Protein AF-A0A1M6D6M1-F1 (afdb_monomer_lite)

Secondary structure (DSSP, 8-state):
---S-SS-TT-B-TT--TTTS---B----EEEEEE-SBSS---HHHHTT--SEEEEEETTTTEEEEEE-S-TTB--SSS---TTS--TTTSSEEEEEESBB--HHHHHHHHHTT----BGGG--HHHHHHHHHHHHHHHHHH---S---S--PPTTTTSSS-TTSPPHHHHHH--EEEEGGGSTT----TT-S--HHHHHHHHTTPPP----S--TTTSPEEEEEEE---EEEPTT-EEEPPSSSSS-SEESSEEEEEEEEEEEE--TT-EEEEEEEEEETT--EEEPPPEEEE-SS-EEEEEEEEE-TTEEEEEEEEEE-TT---EEEEEEEEEEEEEE-

Radius of gyration: 30.0 Å; chains: 1; bounding box: 71×34×79 Å

Structure (mmCIF, N/CA/C/O backbone):
data_AF-A0A1M6D6M1-F1
#
_entry.id   AF-A0A1M6D6M1-F1
#
loop_
_atom_site.group_PDB
_atom_site.id
_atom_site.type_symbol
_atom_site.label_atom_id
_atom_site.label_alt_id
_atom_site.label_comp_id
_atom_site.label_asym_id
_atom_site.label_entity_id
_atom_site.label_seq_id
_atom_site.pdbx_PDB_ins_code
_atom_site.Cartn_x
_atom_site.Cartn_y
_atom_site.Cartn_z
_atom_site.occupancy
_atom_site.B_iso_or_equiv
_atom_site.auth_seq_id
_atom_site.auth_comp_id
_atom_site.auth_asym_id
_atom_site.auth_atom_id
_atom_site.pdbx_PDB_model_num
ATOM 1 N N . MET A 1 1 ? -10.129 -9.274 30.820 1.00 53.69 1 MET A N 1
ATOM 2 C CA . MET A 1 1 ? -8.833 -9.996 30.721 1.00 53.69 1 MET A CA 1
ATOM 3 C C . MET A 1 1 ? -8.687 -10.232 29.240 1.00 53.69 1 MET A C 1
ATOM 5 O O . MET A 1 1 ? -9.644 -10.766 28.708 1.00 53.69 1 MET A O 1
ATOM 9 N N . SER A 1 2 ? -7.588 -9.822 28.598 1.00 63.34 2 SER A N 1
ATOM 10 C CA . SER A 1 2 ? -7.466 -9.910 27.134 1.00 63.34 2 SER A CA 1
ATOM 11 C C . SER A 1 2 ? -7.870 -11.293 26.622 1.00 63.34 2 SER A C 1
ATOM 13 O O . SER A 1 2 ? -7.328 -12.298 27.095 1.00 63.34 2 SER A O 1
ATOM 15 N N . SER A 1 3 ? -8.833 -11.341 25.709 1.00 74.19 3 SER A N 1
ATOM 16 C CA . SER A 1 3 ? -9.460 -12.585 25.261 1.00 74.19 3 SER A CA 1
ATOM 17 C C . SER A 1 3 ? -8.698 -13.261 24.114 1.00 74.19 3 SER A C 1
ATOM 19 O O . SER A 1 3 ? -8.788 -14.482 23.988 1.00 74.19 3 SER A O 1
ATOM 21 N N . GLY A 1 4 ? -7.882 -12.512 23.358 1.00 85.50 4 GLY A N 1
ATOM 22 C CA . GLY A 1 4 ? -7.096 -13.012 22.220 1.00 85.50 4 GLY A CA 1
ATOM 23 C C . GLY A 1 4 ? -5.567 -12.892 22.372 1.00 85.50 4 GLY A C 1
ATOM 24 O O . GLY A 1 4 ? -5.061 -12.332 23.358 1.00 85.50 4 GLY A O 1
ATOM 25 N N . PRO A 1 5 ? -4.782 -13.414 21.407 1.00 93.75 5 PRO A N 1
ATOM 26 C CA . PRO A 1 5 ? -3.331 -13.276 21.383 1.00 93.75 5 PRO A CA 1
ATOM 27 C C . PRO A 1 5 ? -2.910 -11.811 21.229 1.00 93.75 5 PRO A C 1
ATOM 29 O O . PRO A 1 5 ? -3.377 -11.086 20.364 1.00 93.75 5 PRO A O 1
ATOM 32 N N . GLN A 1 6 ? -1.950 -11.369 22.037 1.00 96.38 6 GLN A N 1
ATOM 33 C CA . GLN A 1 6 ? -1.569 -9.952 22.080 1.00 96.38 6 GLN A CA 1
ATOM 34 C C . GLN A 1 6 ? -0.580 -9.519 21.003 1.00 96.38 6 GLN A C 1
ATOM 36 O O . GLN A 1 6 ? -0.225 -8.342 20.941 1.00 96.38 6 GLN A O 1
ATOM 41 N N . THR A 1 7 ? -0.123 -10.445 20.165 1.00 97.25 7 THR A N 1
ATOM 42 C CA . THR A 1 7 ? 0.827 -10.172 19.089 1.00 97.25 7 THR A CA 1
ATOM 43 C C . THR A 1 7 ? 0.371 -10.799 17.788 1.00 97.25 7 THR A C 1
ATOM 45 O O . THR A 1 7 ? 0.076 -11.996 17.762 1.00 97.25 7 THR A O 1
ATOM 48 N N . TYR A 1 8 ? 0.389 -10.019 16.710 1.00 98.00 8 TYR A N 1
ATOM 49 C CA . TYR A 1 8 ? 0.064 -10.517 15.381 1.00 98.00 8 TYR A CA 1
ATOM 50 C C . TYR A 1 8 ? 1.163 -11.478 14.885 1.00 98.00 8 TYR A C 1
ATOM 52 O O . TYR A 1 8 ? 2.350 -11.126 14.938 1.00 98.00 8 TYR A O 1
ATOM 60 N N . PRO A 1 9 ? 0.819 -12.693 14.415 1.00 96.62 9 PRO A N 1
ATOM 61 C CA . PRO A 1 9 ? 1.805 -13.665 13.960 1.00 96.62 9 PRO A CA 1
ATOM 62 C C . PRO A 1 9 ? 2.768 -13.108 12.904 1.00 96.62 9 PRO A C 1
ATOM 64 O O . PRO A 1 9 ? 2.366 -12.545 11.892 1.00 96.62 9 PRO A O 1
ATOM 67 N N . GLY A 1 10 ? 4.070 -13.282 13.143 1.00 94.44 10 GLY A N 1
ATOM 68 C CA . GLY A 1 10 ? 5.122 -12.828 12.229 1.00 94.44 10 GLY A CA 1
ATOM 69 C C . GLY A 1 10 ? 5.414 -11.322 12.261 1.00 94.44 10 GLY A C 1
ATOM 70 O O . GLY A 1 10 ? 6.343 -10.887 11.576 1.00 94.44 10 GLY A O 1
ATOM 71 N N . ALA A 1 11 ? 4.689 -10.527 13.056 1.00 97.38 11 ALA A N 1
ATOM 72 C CA . ALA A 1 11 ? 5.008 -9.117 13.240 1.00 97.38 11 ALA A CA 1
ATOM 73 C C . ALA A 1 11 ? 6.335 -8.937 13.994 1.00 97.38 11 ALA A C 1
ATOM 75 O O . ALA A 1 11 ? 6.617 -9.602 14.993 1.00 97.38 11 ALA A O 1
ATOM 76 N N . SER A 1 12 ? 7.158 -8.001 13.526 1.00 98.06 12 SER A N 1
ATOM 77 C CA . SER A 1 12 ? 8.381 -7.601 14.213 1.00 98.06 12 SER A CA 1
ATOM 78 C C . SER A 1 12 ? 8.063 -6.686 15.392 1.00 98.06 12 SER A C 1
ATOM 80 O O . SER A 1 12 ? 7.338 -5.705 15.246 1.00 98.06 12 SER A O 1
ATOM 82 N N . THR A 1 13 ? 8.687 -6.940 16.540 1.00 96.44 13 THR A N 1
ATOM 83 C CA . THR A 1 13 ? 8.644 -6.065 17.724 1.00 96.44 13 THR A CA 1
ATOM 84 C C . THR A 1 13 ? 9.880 -5.166 17.838 1.00 96.44 13 THR A C 1
ATOM 86 O O . THR A 1 13 ? 10.139 -4.585 18.889 1.00 96.44 13 THR A O 1
ATOM 89 N N . ALA A 1 14 ? 10.655 -5.009 16.755 1.00 94.50 14 ALA A N 1
ATOM 90 C CA . ALA A 1 14 ? 11.858 -4.168 16.747 1.00 94.50 14 ALA A CA 1
ATOM 91 C C . ALA A 1 14 ? 11.576 -2.690 17.092 1.00 94.50 14 ALA A C 1
ATOM 93 O O . ALA A 1 14 ? 12.472 -1.989 17.554 1.00 94.50 14 ALA A O 1
ATOM 94 N N . TYR A 1 15 ? 10.333 -2.238 16.905 1.00 93.94 15 TYR A N 1
ATOM 95 C CA . TYR A 1 15 ? 9.860 -0.890 17.228 1.00 93.94 15 TYR A CA 1
ATOM 96 C C . TYR A 1 15 ? 8.784 -0.930 18.324 1.00 93.94 15 TYR A C 1
ATOM 98 O O . TYR A 1 15 ? 7.719 -0.336 18.189 1.00 93.94 15 TYR A O 1
ATOM 106 N N . TRP A 1 16 ? 9.036 -1.667 19.406 1.00 96.88 16 TRP A N 1
ATOM 107 C CA . TRP A 1 16 ? 8.098 -1.775 20.522 1.00 96.88 16 TRP A CA 1
ATOM 108 C C . TRP A 1 16 ? 8.096 -0.519 21.405 1.00 96.88 16 TRP A C 1
ATOM 110 O O . TRP A 1 16 ? 9.112 -0.168 22.009 1.00 96.88 16 TRP A O 1
ATOM 120 N N . TYR A 1 17 ? 6.937 0.128 21.537 1.00 97.00 17 TYR A N 1
ATOM 121 C CA . TYR A 1 17 ? 6.769 1.360 22.317 1.00 97.00 17 TYR A CA 1
ATOM 122 C C . TYR A 1 17 ? 5.926 1.177 23.581 1.00 97.00 17 TYR A C 1
ATOM 124 O O . TYR A 1 17 ? 6.014 2.017 24.481 1.00 97.00 17 TYR A O 1
ATOM 132 N N . GLY A 1 18 ? 5.194 0.065 23.709 1.00 92.25 18 GLY A N 1
ATOM 133 C CA . GLY A 1 18 ? 4.341 -0.224 24.870 1.00 92.25 18 GLY A CA 1
ATOM 134 C C . GLY A 1 18 ? 5.069 -0.240 26.220 1.00 92.25 18 GLY A C 1
ATOM 135 O O . GLY A 1 18 ? 4.460 0.034 27.248 1.00 92.25 18 GLY A O 1
ATOM 136 N N . SER A 1 19 ? 6.385 -0.485 26.242 1.00 91.69 19 SER A N 1
ATOM 137 C CA . SER A 1 19 ? 7.187 -0.407 27.478 1.00 91.69 19 SER A CA 1
ATOM 138 C C . SER A 1 19 ? 7.464 1.030 27.933 1.00 91.69 19 SER A C 1
ATOM 140 O O . SER A 1 19 ? 7.678 1.273 29.117 1.00 91.69 19 SER A O 1
ATOM 142 N N . LYS A 1 20 ? 7.509 1.981 26.993 1.00 94.69 20 LYS A N 1
ATOM 143 C CA . LYS A 1 20 ? 7.787 3.402 27.256 1.00 94.69 20 LYS A CA 1
ATOM 144 C C . LYS A 1 20 ? 6.500 4.190 27.467 1.00 94.69 20 LYS A C 1
ATOM 146 O O . LYS A 1 20 ? 6.461 5.097 28.294 1.00 94.69 20 LYS A O 1
ATOM 151 N N . TYR A 1 21 ? 5.460 3.847 26.716 1.00 93.31 21 TYR A N 1
ATOM 152 C CA . TYR A 1 21 ? 4.161 4.490 26.779 1.00 93.31 21 TYR A CA 1
ATOM 153 C C . TYR A 1 21 ? 3.118 3.463 27.201 1.00 93.31 21 TYR A C 1
ATOM 155 O O . TYR A 1 21 ? 2.681 2.652 26.394 1.00 93.31 21 TYR A O 1
ATOM 163 N N . ALA A 1 22 ? 2.711 3.513 28.468 1.00 90.81 22 ALA A N 1
ATOM 164 C CA . ALA A 1 22 ? 1.605 2.690 28.936 1.00 90.81 22 ALA A CA 1
ATOM 165 C C . ALA A 1 22 ? 0.308 3.076 28.202 1.00 90.81 22 ALA A C 1
ATOM 167 O O . ALA A 1 22 ? 0.030 4.267 28.013 1.00 90.81 22 ALA A O 1
ATOM 168 N N . GLY A 1 23 ? -0.461 2.064 27.804 1.00 90.94 23 GLY A N 1
ATOM 169 C CA . GLY A 1 23 ? -1.824 2.201 27.298 1.00 90.94 23 GLY A CA 1
ATOM 170 C C . GLY A 1 23 ? -2.839 1.634 28.291 1.00 90.94 23 GLY A C 1
ATOM 171 O O . GLY A 1 23 ? -2.483 0.918 29.231 1.00 90.94 23 GLY A O 1
ATOM 172 N N . SER A 1 24 ? -4.106 1.964 28.085 1.00 93.75 24 SER A N 1
ATOM 173 C CA . SER A 1 24 ? -5.231 1.391 28.820 1.00 93.75 24 SER A CA 1
ATOM 174 C C . SER A 1 24 ? -5.501 -0.019 28.312 1.00 93.75 24 SER A C 1
ATOM 176 O O . SER A 1 24 ? -5.467 -0.246 27.105 1.00 93.75 24 SER A O 1
ATOM 178 N N . ALA A 1 25 ? -5.794 -0.955 29.214 1.00 94.00 25 ALA A N 1
ATOM 179 C CA . ALA A 1 25 ? -6.285 -2.270 28.817 1.00 94.00 25 ALA A CA 1
ATOM 180 C C . ALA A 1 25 ? -7.669 -2.138 28.162 1.00 94.00 25 ALA A C 1
ATOM 182 O O . ALA A 1 25 ? -8.510 -1.383 28.653 1.00 94.00 25 ALA A O 1
ATOM 183 N N . MET A 1 26 ? -7.891 -2.876 27.080 1.00 94.38 26 MET A N 1
ATOM 184 C CA . MET A 1 26 ? -9.121 -2.860 26.283 1.00 94.38 26 MET A CA 1
ATOM 185 C C . MET A 1 26 ? -9.565 -4.292 25.963 1.00 94.38 26 MET A C 1
ATOM 187 O O . MET A 1 26 ? -8.879 -5.243 26.329 1.00 94.38 26 MET A O 1
ATOM 191 N N . GLU A 1 27 ? -10.691 -4.447 25.271 1.00 94.12 27 GLU A N 1
ATOM 192 C CA . GLU A 1 27 ? -10.980 -5.650 24.478 1.00 94.12 27 GLU A CA 1
ATOM 193 C C . GLU A 1 27 ? -11.377 -5.197 23.078 1.00 94.12 27 GLU A C 1
ATOM 195 O O . GLU A 1 27 ? -12.442 -4.609 22.901 1.00 94.12 27 GLU A O 1
ATOM 200 N N . VAL A 1 28 ? -10.481 -5.373 22.106 1.00 96.56 28 VAL A N 1
ATOM 201 C CA . VAL A 1 28 ? -10.638 -4.752 20.788 1.00 96.56 28 VAL A CA 1
ATOM 202 C C . VAL A 1 28 ? -11.845 -5.309 20.039 1.00 96.56 28 VAL A C 1
ATOM 204 O O . VAL A 1 28 ? -11.930 -6.506 19.789 1.00 96.56 28 VAL A O 1
ATOM 207 N N . ASN A 1 29 ? -12.721 -4.413 19.585 1.00 96.56 29 ASN A N 1
ATOM 208 C CA . ASN A 1 29 ? -13.839 -4.707 18.683 1.00 96.56 29 ASN A CA 1
ATOM 209 C C . ASN A 1 29 ? -13.835 -3.818 17.421 1.00 96.56 29 ASN A C 1
ATOM 211 O O . ASN A 1 29 ? -14.665 -4.006 16.526 1.00 96.56 29 ASN A O 1
ATOM 215 N N . VAL A 1 30 ? -12.881 -2.882 17.319 1.00 98.50 30 VAL A N 1
ATOM 216 C CA . VAL A 1 30 ? -12.734 -1.943 16.200 1.00 98.50 30 VAL A CA 1
ATOM 217 C C . VAL A 1 30 ? -11.306 -1.976 15.651 1.00 98.50 30 VAL A C 1
ATOM 219 O O . VAL A 1 30 ? -10.338 -1.910 16.407 1.00 98.50 30 VAL A O 1
ATOM 222 N N . VAL A 1 31 ? -11.154 -2.006 14.327 1.00 98.81 31 VAL A N 1
ATOM 223 C CA . VAL A 1 31 ? -9.887 -1.710 13.639 1.00 98.81 31 VAL A CA 1
ATOM 224 C C . VAL A 1 31 ? -10.021 -0.393 12.884 1.00 98.81 31 VAL A C 1
ATOM 226 O O . VAL A 1 31 ? -10.908 -0.248 12.041 1.00 98.81 31 VAL A O 1
ATOM 229 N N . VAL A 1 32 ? -9.112 0.547 13.147 1.00 98.88 32 VAL A N 1
ATOM 230 C CA . VAL A 1 32 ? -9.003 1.796 12.381 1.00 98.88 32 VAL A CA 1
ATOM 231 C C . VAL A 1 32 ? -7.812 1.715 11.438 1.00 98.88 32 VAL A C 1
ATOM 233 O O . VAL A 1 32 ? -6.681 1.478 11.864 1.00 98.88 32 VAL A O 1
ATOM 236 N N . LEU A 1 33 ? -8.085 1.907 10.151 1.00 98.88 33 LEU A N 1
ATOM 237 C CA . LEU A 1 33 ? -7.092 1.970 9.088 1.00 98.88 33 LEU A CA 1
ATOM 238 C C . LEU A 1 33 ? -6.625 3.411 8.886 1.00 98.88 33 LEU A C 1
ATOM 240 O O . LEU A 1 33 ? -7.446 4.318 8.725 1.00 98.88 33 LEU A O 1
ATOM 244 N N . HIS A 1 34 ? -5.311 3.572 8.826 1.00 98.75 34 HIS A N 1
ATOM 245 C CA . HIS A 1 34 ? -4.619 4.822 8.563 1.00 98.75 34 HIS A CA 1
ATOM 246 C C . HIS A 1 34 ? -3.665 4.680 7.378 1.00 98.75 34 HIS A C 1
ATOM 248 O O . HIS A 1 34 ? -3.274 3.565 7.010 1.00 98.75 34 HIS A O 1
ATOM 254 N N . THR A 1 35 ? -3.249 5.803 6.801 1.00 98.62 35 THR A N 1
ATOM 255 C CA . THR A 1 35 ? -2.098 5.850 5.892 1.00 98.62 35 THR A CA 1
ATOM 256 C C . THR A 1 35 ? -1.033 6.784 6.433 1.00 98.62 35 THR A C 1
ATOM 258 O O . THR A 1 35 ? -1.322 7.899 6.853 1.00 98.62 35 THR A O 1
ATOM 261 N N . THR A 1 36 ? 0.231 6.359 6.354 1.00 98.38 36 THR A N 1
ATOM 262 C CA . THR A 1 36 ? 1.329 7.130 6.962 1.00 98.38 36 THR A CA 1
ATOM 263 C C . THR A 1 36 ? 1.679 8.404 6.194 1.00 98.38 36 THR A C 1
ATOM 265 O O . THR A 1 36 ? 2.510 9.186 6.656 1.00 98.38 36 THR A O 1
ATOM 268 N N . GLU A 1 37 ? 1.137 8.563 4.982 1.00 97.75 37 GLU A N 1
ATOM 269 C CA . GLU A 1 37 ? 1.523 9.582 3.999 1.00 97.75 37 GLU A CA 1
ATOM 270 C C . GLU A 1 37 ? 3.041 9.601 3.731 1.00 97.75 37 GLU A C 1
ATOM 272 O O . GLU A 1 37 ? 3.651 10.609 3.371 1.00 97.75 37 GLU A O 1
ATOM 277 N N . GLY A 1 38 ? 3.673 8.434 3.890 1.00 96.19 38 GLY A N 1
ATOM 278 C CA . GLY A 1 38 ? 5.107 8.221 3.765 1.00 96.19 38 GLY A CA 1
ATOM 279 C C . GLY A 1 38 ? 5.436 6.906 3.063 1.00 96.19 38 GLY A C 1
ATOM 280 O O . GLY A 1 38 ? 4.600 6.026 2.892 1.00 96.19 38 GLY A O 1
ATOM 281 N N . ARG A 1 39 ? 6.699 6.748 2.652 1.00 96.94 39 ARG A N 1
ATOM 282 C CA . ARG A 1 39 ? 7.170 5.557 1.907 1.00 96.94 39 ARG A CA 1
ATOM 283 C C . ARG A 1 39 ? 7.891 4.523 2.769 1.00 96.94 39 ARG A C 1
ATOM 285 O O . ARG A 1 39 ? 8.275 3.466 2.275 1.00 96.94 39 ARG A O 1
ATOM 292 N N . THR A 1 40 ? 8.120 4.829 4.040 1.00 94.62 40 THR A N 1
ATOM 293 C CA . THR A 1 40 ? 8.903 4.004 4.967 1.00 94.62 40 THR A CA 1
ATOM 294 C C . THR A 1 40 ? 8.221 3.937 6.325 1.00 94.62 40 THR A C 1
ATOM 296 O O . THR A 1 40 ? 7.360 4.761 6.617 1.00 94.62 40 THR A O 1
ATOM 299 N N . LEU A 1 41 ? 8.637 2.979 7.159 1.00 95.81 41 LEU A N 1
ATOM 300 C CA . LEU A 1 41 ? 8.223 2.898 8.560 1.00 95.81 41 LEU A CA 1
ATOM 301 C C . LEU A 1 41 ? 8.588 4.206 9.294 1.00 95.81 41 LEU A C 1
ATOM 303 O O . LEU A 1 41 ? 9.780 4.523 9.361 1.00 95.81 41 LEU A O 1
ATOM 307 N N . PRO A 1 42 ? 7.611 4.964 9.820 1.00 95.50 42 PRO A N 1
ATOM 308 C CA . PRO A 1 42 ? 7.884 6.143 10.634 1.00 95.50 42 PRO A CA 1
ATOM 309 C C . PRO A 1 42 ? 8.481 5.766 11.995 1.00 95.50 42 PRO A C 1
ATOM 311 O O . PRO A 1 42 ? 8.259 4.671 12.509 1.00 95.50 42 PRO A O 1
ATOM 314 N N . ASP A 1 43 ? 9.206 6.697 12.618 1.00 92.56 43 ASP A N 1
ATOM 315 C CA . ASP A 1 43 ? 9.667 6.546 14.007 1.00 92.56 43 ASP A CA 1
ATOM 316 C C . ASP A 1 43 ? 8.593 6.929 15.044 1.00 92.56 43 ASP A C 1
ATOM 318 O O . ASP A 1 43 ? 8.779 6.725 16.249 1.00 92.56 43 ASP A O 1
ATOM 322 N N . TYR A 1 44 ? 7.489 7.520 14.573 1.00 96.12 44 TYR A N 1
ATOM 323 C CA . TYR A 1 44 ? 6.366 8.025 15.357 1.00 96.12 44 TYR A CA 1
ATOM 324 C C . TYR A 1 44 ? 6.782 8.939 16.519 1.00 96.12 44 TYR A C 1
ATOM 326 O O . TYR A 1 44 ? 6.237 8.846 17.625 1.00 96.12 44 TYR A O 1
ATOM 334 N N . GLY A 1 45 ? 7.799 9.783 16.311 1.00 94.25 45 GLY A N 1
ATOM 335 C CA . GLY A 1 45 ? 8.345 10.643 17.365 1.00 94.25 45 GLY A CA 1
ATOM 336 C C . GLY A 1 45 ? 8.923 9.829 18.527 1.00 94.25 45 GLY A C 1
ATOM 337 O O . GLY A 1 45 ? 8.751 10.177 19.697 1.00 94.25 45 GLY A O 1
ATOM 338 N N . GLY A 1 46 ? 9.533 8.684 18.217 1.00 93.69 46 GLY A N 1
ATOM 339 C CA . GLY A 1 46 ? 10.011 7.720 19.204 1.00 93.69 46 GLY A CA 1
ATOM 340 C C . GLY A 1 46 ? 8.885 7.044 19.989 1.00 93.69 46 GLY A C 1
ATOM 341 O O . GLY A 1 46 ? 9.082 6.771 21.179 1.00 93.69 46 GLY A O 1
ATOM 342 N N . GLY A 1 47 ? 7.732 6.822 19.344 1.00 94.94 47 GLY A N 1
ATOM 343 C CA . GLY A 1 47 ? 6.548 6.134 19.876 1.00 94.94 47 GLY A CA 1
ATOM 344 C C . GLY A 1 47 ? 5.451 7.026 20.467 1.00 94.94 47 GLY A C 1
ATOM 345 O O . GLY A 1 47 ? 4.435 6.510 20.926 1.00 94.94 47 GLY A O 1
ATOM 346 N N . ALA A 1 48 ? 5.632 8.349 20.478 1.00 94.81 48 ALA A N 1
ATOM 347 C CA . ALA A 1 48 ? 4.699 9.286 21.109 1.00 94.81 48 ALA A CA 1
ATOM 348 C C . ALA A 1 48 ? 3.311 9.320 20.444 1.00 94.81 48 ALA A C 1
ATOM 350 O O . ALA A 1 48 ? 2.329 9.622 21.125 1.00 94.81 48 ALA A O 1
ATOM 351 N N . VAL A 1 49 ? 3.253 8.992 19.151 1.00 96.19 49 VAL A N 1
ATOM 352 C CA . VAL A 1 49 ? 2.039 8.968 18.312 1.00 96.19 49 VAL A CA 1
ATOM 353 C C . VAL A 1 49 ? 1.900 7.648 17.542 1.00 96.19 49 VAL A C 1
ATOM 355 O O . VAL A 1 49 ? 1.298 7.602 16.478 1.00 96.19 49 VAL A O 1
ATOM 358 N N . ALA A 1 50 ? 2.524 6.573 18.032 1.00 97.50 50 ALA A N 1
ATOM 359 C CA . ALA A 1 50 ? 2.536 5.305 17.310 1.00 97.50 50 ALA A CA 1
ATOM 360 C C . ALA A 1 50 ? 1.157 4.606 17.334 1.00 97.50 50 ALA A C 1
ATOM 362 O O . ALA A 1 50 ? 0.484 4.623 18.374 1.00 97.50 50 ALA A O 1
ATOM 363 N N . PRO A 1 51 ? 0.761 3.951 16.227 1.00 98.38 51 PRO A N 1
ATOM 364 C CA . PRO A 1 51 ? -0.422 3.089 16.155 1.00 98.38 51 PRO A CA 1
ATOM 365 C C . PRO A 1 51 ? -0.152 1.755 16.865 1.00 98.38 51 PRO A C 1
ATOM 367 O O . PRO A 1 51 ? 0.962 1.515 17.328 1.00 98.38 51 PRO A O 1
ATOM 370 N N . THR A 1 52 ? -1.125 0.841 16.905 1.00 98.62 52 THR A N 1
ATOM 371 C CA . THR A 1 52 ? -0.911 -0.525 17.413 1.00 98.62 52 THR A CA 1
ATOM 372 C C . THR A 1 52 ? 0.063 -1.290 16.508 1.00 98.62 52 THR A C 1
ATOM 374 O O . THR A 1 52 ? 1.028 -1.883 17.003 1.00 98.62 52 THR A O 1
ATOM 377 N N . LEU A 1 53 ? -0.140 -1.230 15.184 1.00 98.62 53 LEU A N 1
ATOM 378 C CA . LEU A 1 53 ? 0.729 -1.849 14.177 1.00 98.62 53 LEU A CA 1
ATOM 379 C C . LEU A 1 53 ? 0.961 -0.938 12.970 1.00 98.62 53 LEU A C 1
ATOM 381 O O . LEU A 1 53 ? 0.128 -0.100 12.639 1.00 98.62 53 LEU A O 1
ATOM 385 N N . THR A 1 54 ? 2.067 -1.185 12.270 1.00 98.88 54 THR A N 1
ATOM 386 C CA . THR A 1 54 ? 2.358 -0.619 10.952 1.00 98.88 54 THR A CA 1
ATOM 387 C C . THR A 1 54 ? 2.602 -1.725 9.928 1.00 98.88 54 THR A C 1
ATOM 389 O O . THR A 1 54 ? 3.461 -2.590 10.129 1.00 98.88 54 THR A O 1
ATOM 392 N N . ALA A 1 55 ? 1.905 -1.666 8.796 1.00 98.81 55 ALA A N 1
ATOM 393 C CA . ALA A 1 55 ? 2.143 -2.505 7.631 1.00 98.81 55 ALA A CA 1
ATOM 394 C C . ALA A 1 55 ? 3.056 -1.790 6.624 1.00 98.81 55 ALA A C 1
ATOM 396 O O . ALA A 1 55 ? 2.729 -0.723 6.107 1.00 98.81 55 ALA A O 1
ATOM 397 N N . VAL A 1 56 ? 4.209 -2.387 6.324 1.00 98.50 56 VAL A N 1
ATOM 398 C CA . VAL A 1 56 ? 5.245 -1.811 5.455 1.00 98.50 56 VAL A CA 1
ATOM 399 C C . VAL A 1 56 ? 5.375 -2.640 4.175 1.00 98.50 56 VAL A C 1
ATOM 401 O O . VAL A 1 56 ? 5.606 -3.848 4.272 1.00 98.50 56 VAL A O 1
ATOM 404 N N . PRO A 1 57 ? 5.289 -2.045 2.972 1.00 97.50 57 PRO A N 1
ATOM 405 C CA . PRO A 1 57 ? 5.415 -2.794 1.733 1.00 97.50 57 PRO A CA 1
ATOM 406 C C . PRO A 1 57 ? 6.820 -3.365 1.530 1.00 97.50 57 PRO A C 1
ATOM 408 O O . PRO A 1 57 ? 7.841 -2.685 1.655 1.00 97.50 57 PRO A O 1
ATOM 411 N N . ASP A 1 58 ? 6.854 -4.638 1.158 1.00 94.12 58 ASP A N 1
ATOM 412 C CA . ASP A 1 58 ? 8.000 -5.330 0.588 1.00 94.12 58 ASP A CA 1
ATOM 413 C C . ASP A 1 58 ? 7.726 -5.535 -0.904 1.00 94.12 58 ASP A C 1
ATOM 415 O O . ASP A 1 58 ? 7.162 -6.552 -1.305 1.00 94.12 58 ASP A O 1
ATOM 419 N N . PHE A 1 59 ? 8.060 -4.535 -1.727 1.00 86.69 59 PHE A N 1
ATOM 420 C CA . PHE A 1 59 ? 7.724 -4.539 -3.157 1.00 86.69 59 PHE A CA 1
ATOM 421 C C . PHE A 1 59 ? 8.334 -5.724 -3.911 1.00 86.69 59 PHE A C 1
ATOM 423 O O . PHE A 1 59 ? 7.669 -6.308 -4.762 1.00 86.69 59 PHE A O 1
ATOM 430 N N . ALA A 1 60 ? 9.566 -6.114 -3.567 1.00 87.12 60 ALA A N 1
ATOM 431 C CA . ALA A 1 60 ? 10.242 -7.243 -4.200 1.00 87.12 60 ALA A CA 1
ATOM 432 C C . ALA A 1 60 ? 9.523 -8.568 -3.906 1.00 87.12 60 ALA A C 1
ATOM 434 O O . ALA A 1 60 ? 9.338 -9.387 -4.802 1.00 87.12 60 ALA A O 1
ATOM 435 N N . ALA A 1 61 ? 9.077 -8.762 -2.662 1.00 86.56 61 ALA A N 1
ATOM 436 C CA . ALA A 1 61 ? 8.349 -9.962 -2.258 1.00 86.56 61 ALA A CA 1
ATOM 437 C C . ALA A 1 61 ? 6.823 -9.860 -2.444 1.00 86.56 61 ALA A C 1
ATOM 439 O O . ALA A 1 61 ? 6.124 -10.825 -2.145 1.00 86.56 61 ALA A O 1
ATOM 440 N N . ARG A 1 62 ? 6.307 -8.708 -2.900 1.00 91.69 62 ARG A N 1
ATOM 441 C CA . ARG A 1 62 ? 4.873 -8.407 -3.069 1.00 91.69 62 ARG A CA 1
ATOM 442 C C . ARG A 1 62 ? 4.039 -8.805 -1.847 1.00 91.69 62 ARG A C 1
ATOM 444 O O . ARG A 1 62 ? 3.026 -9.488 -1.966 1.00 91.69 62 ARG A O 1
ATOM 451 N N . ARG A 1 63 ? 4.484 -8.390 -0.660 1.00 93.50 63 ARG A N 1
ATOM 452 C CA . ARG A 1 63 ? 3.807 -8.656 0.621 1.00 93.50 63 ARG A CA 1
ATOM 453 C C . ARG A 1 63 ? 3.980 -7.496 1.594 1.00 93.50 63 ARG A C 1
ATOM 455 O O . ARG A 1 63 ? 4.839 -6.638 1.399 1.00 93.50 63 ARG A O 1
ATOM 462 N N . LEU A 1 64 ? 3.203 -7.498 2.671 1.00 98.25 64 LEU A N 1
ATOM 463 C CA . LEU A 1 64 ? 3.372 -6.555 3.775 1.00 98.25 64 LEU A CA 1
ATOM 464 C C . LEU A 1 64 ? 4.254 -7.167 4.871 1.00 98.25 64 LEU A C 1
ATOM 466 O O . LEU A 1 64 ? 4.116 -8.337 5.230 1.00 98.25 64 LEU A O 1
ATOM 470 N N . ARG A 1 65 ? 5.189 -6.373 5.393 1.00 98.06 65 ARG A N 1
ATOM 471 C CA . ARG A 1 65 ? 5.926 -6.649 6.631 1.00 98.06 65 ARG A CA 1
ATOM 472 C C . ARG A 1 65 ? 5.255 -5.893 7.763 1.00 98.06 65 ARG A C 1
ATOM 474 O O . ARG A 1 65 ? 5.110 -4.677 7.683 1.00 98.06 65 ARG A O 1
ATOM 481 N N . TRP A 1 66 ? 4.892 -6.607 8.815 1.00 98.62 66 TRP A N 1
ATOM 482 C CA . TRP A 1 66 ? 4.202 -6.031 9.959 1.00 98.62 66 TRP A CA 1
ATOM 483 C C . TRP A 1 66 ? 5.184 -5.679 11.070 1.00 98.62 66 TRP A C 1
ATOM 485 O O . TRP A 1 66 ? 6.059 -6.475 11.413 1.00 98.62 66 TRP A O 1
ATOM 495 N N . TYR A 1 67 ? 5.024 -4.488 11.632 1.00 98.62 67 TYR A N 1
ATOM 496 C CA . TYR A 1 67 ? 5.734 -4.017 12.815 1.00 98.62 67 TYR A CA 1
ATOM 497 C C . TYR A 1 67 ? 4.702 -3.700 13.882 1.00 98.62 67 TYR A C 1
ATOM 499 O O . TYR A 1 67 ? 3.775 -2.937 13.633 1.00 98.62 67 TYR A O 1
ATOM 507 N N . GLN A 1 68 ? 4.845 -4.298 15.056 1.00 98.62 68 GLN A N 1
ATOM 508 C CA . GLN A 1 68 ? 3.919 -4.106 16.159 1.00 98.62 68 GLN A CA 1
ATOM 509 C C . GLN A 1 68 ? 4.563 -3.252 17.249 1.00 98.62 68 GLN A C 1
ATOM 511 O O . GLN A 1 68 ? 5.705 -3.483 17.656 1.00 98.62 68 GLN A O 1
ATOM 516 N N . HIS A 1 69 ? 3.802 -2.273 17.724 1.00 98.38 69 HIS A N 1
ATOM 517 C CA . HIS A 1 69 ? 4.268 -1.229 18.630 1.00 98.38 69 HIS A CA 1
ATOM 518 C C . HIS A 1 69 ? 3.665 -1.353 20.034 1.00 98.38 69 HIS A C 1
ATOM 520 O O . HIS A 1 69 ? 4.341 -1.044 21.020 1.00 98.38 69 HIS A O 1
ATOM 526 N N . PHE A 1 70 ? 2.420 -1.830 20.115 1.00 97.94 70 PHE A N 1
ATOM 527 C CA . PHE A 1 70 ? 1.662 -2.059 21.347 1.00 97.94 70 PHE A CA 1
ATOM 528 C C . PHE A 1 70 ? 0.965 -3.427 21.300 1.00 97.94 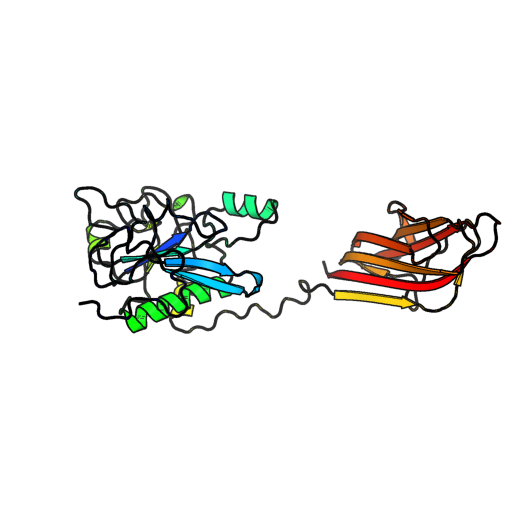70 PHE A C 1
ATOM 530 O O . PHE A 1 70 ? 0.772 -3.967 20.208 1.00 97.94 70 PHE A O 1
ATOM 537 N N . PRO A 1 71 ? 0.589 -4.015 22.452 1.00 97.19 71 PRO A N 1
ATOM 538 C CA . PRO A 1 71 ? -0.321 -5.163 22.489 1.00 97.19 71 PRO A CA 1
ATOM 539 C C . PRO A 1 71 ? -1.649 -4.847 21.784 1.00 97.19 71 PRO A C 1
ATOM 541 O O . PRO A 1 71 ? -2.064 -3.691 21.785 1.00 97.19 71 PRO A O 1
ATOM 544 N N . ILE A 1 72 ? -2.318 -5.859 21.220 1.00 97.62 72 ILE A N 1
ATOM 545 C CA . ILE A 1 72 ? -3.610 -5.670 20.533 1.00 97.62 72 ILE A CA 1
ATOM 546 C C . ILE A 1 72 ? -4.658 -5.063 21.471 1.00 97.62 72 ILE A C 1
ATOM 548 O O . ILE A 1 72 ? -5.228 -4.024 21.159 1.00 97.62 72 ILE A O 1
ATOM 552 N N . ASP A 1 73 ? -4.847 -5.643 22.656 1.00 96.50 73 ASP A N 1
ATOM 553 C CA . ASP A 1 73 ? -5.856 -5.219 23.634 1.00 96.50 73 ASP A CA 1
ATOM 554 C C . ASP A 1 73 ? -5.330 -4.112 24.565 1.00 96.50 73 ASP A C 1
ATOM 556 O O . ASP A 1 73 ? -5.548 -4.103 25.781 1.00 96.50 73 ASP A O 1
ATOM 560 N N . THR A 1 74 ? -4.562 -3.175 24.011 1.00 95.75 74 THR A N 1
ATOM 561 C CA . THR A 1 74 ? -4.013 -2.022 24.731 1.00 95.75 74 THR A CA 1
ATOM 562 C C . THR A 1 74 ? -4.061 -0.778 23.857 1.00 95.75 74 THR A C 1
ATOM 564 O O . THR A 1 74 ? -3.693 -0.824 22.685 1.00 95.75 74 THR A O 1
ATOM 567 N N . SER A 1 75 ? -4.512 0.344 24.424 1.00 96.06 75 SER A N 1
ATOM 568 C CA . SER A 1 75 ? -4.661 1.579 23.657 1.00 96.06 75 SER A CA 1
ATOM 569 C C . SER A 1 75 ? -3.336 2.055 23.060 1.00 96.06 75 SER A C 1
ATOM 571 O O . SER A 1 75 ? -2.304 2.106 23.737 1.00 96.06 75 SER A O 1
ATOM 573 N N . ALA A 1 76 ? -3.394 2.435 21.783 1.00 96.81 76 ALA A N 1
ATOM 574 C CA . ALA A 1 76 ? -2.313 3.094 21.061 1.00 96.81 76 ALA A CA 1
ATOM 575 C C . ALA A 1 76 ? -2.553 4.616 21.003 1.00 96.81 76 ALA A C 1
ATOM 577 O O . ALA A 1 76 ? -3.311 5.163 21.811 1.00 96.81 76 ALA A O 1
ATOM 578 N N . ARG A 1 77 ? -1.825 5.332 20.138 1.00 96.31 77 ARG A N 1
ATOM 579 C CA . ARG A 1 77 ? -1.660 6.795 20.239 1.00 96.31 77 ARG A CA 1
ATOM 580 C C . ARG A 1 77 ? -1.822 7.566 18.926 1.00 96.31 77 ARG A C 1
ATOM 582 O O . ARG A 1 77 ? -1.502 8.751 18.909 1.00 96.31 77 ARG A O 1
ATOM 589 N N . ALA A 1 78 ? -2.273 6.928 17.851 1.00 95.69 78 ALA A N 1
ATOM 590 C CA . ALA A 1 78 ? -2.427 7.562 16.541 1.00 95.69 78 ALA A CA 1
ATOM 591 C C . ALA A 1 78 ? -3.739 8.359 16.392 1.00 95.69 78 ALA A C 1
ATOM 593 O O . ALA A 1 78 ? -3.808 9.248 15.545 1.00 95.69 78 ALA A O 1
ATOM 594 N N . LEU A 1 79 ? -4.764 8.120 17.221 1.00 96.06 79 LEU A N 1
ATOM 595 C CA . LEU A 1 79 ? -5.972 8.957 17.229 1.00 96.06 79 LEU A CA 1
ATOM 596 C C . LEU A 1 79 ? -5.816 10.157 18.169 1.00 96.06 79 LEU A C 1
ATOM 598 O O . LEU A 1 79 ? -5.081 10.130 19.156 1.00 96.06 79 LEU A O 1
ATOM 602 N N . VAL A 1 80 ? -6.531 11.239 17.885 1.00 90.50 80 VAL A N 1
ATOM 603 C CA . VAL A 1 80 ? -6.700 12.354 18.821 1.00 90.50 80 VAL A CA 1
ATOM 604 C C . VAL A 1 80 ? -7.830 12.020 19.776 1.00 90.50 80 VAL A C 1
ATOM 606 O O . VAL A 1 80 ? -8.937 11.743 19.321 1.00 90.50 80 VAL A O 1
ATOM 609 N N . ASN A 1 81 ? -7.553 12.111 21.076 1.00 89.19 81 ASN A N 1
ATOM 610 C CA . ASN A 1 81 ? -8.539 11.967 22.140 1.00 89.19 81 ASN A CA 1
ATOM 611 C C . ASN A 1 81 ? -8.734 13.320 22.844 1.00 89.19 81 ASN A C 1
ATOM 613 O O . ASN A 1 81 ? -7.874 13.742 23.627 1.00 89.19 81 ASN A O 1
ATOM 617 N N . LEU A 1 82 ? -9.797 14.049 22.497 1.00 88.88 82 LEU A N 1
ATOM 618 C CA . LEU A 1 82 ? -10.042 15.391 23.020 1.00 88.88 82 LEU A CA 1
ATOM 619 C C . LEU A 1 82 ? -10.603 15.337 24.452 1.00 88.88 82 LEU A C 1
ATOM 621 O O . LEU A 1 82 ? -11.431 14.484 24.767 1.00 88.88 82 LEU A O 1
ATOM 625 N N . PRO A 1 83 ? -10.230 16.285 25.332 1.00 86.88 83 PRO A N 1
ATOM 626 C CA . PRO A 1 83 ? -10.836 16.388 26.656 1.00 86.88 83 PRO A CA 1
ATOM 627 C C . PRO A 1 83 ? -12.366 16.531 26.585 1.00 86.88 83 PRO A C 1
ATOM 629 O O . PRO A 1 83 ? -12.875 17.447 25.940 1.00 86.88 83 PRO A O 1
ATOM 632 N N . GLY A 1 84 ? -13.092 15.650 27.283 1.00 87.25 84 GLY A N 1
ATOM 633 C CA . GLY A 1 84 ? -14.563 15.611 27.262 1.00 87.25 84 GLY A CA 1
ATOM 634 C C . GLY A 1 84 ? -15.163 14.938 26.021 1.00 87.25 84 GLY A C 1
ATOM 635 O O . GLY A 1 84 ? -16.366 15.062 25.789 1.00 87.25 84 GLY A O 1
ATOM 636 N N . GLY A 1 85 ? -14.322 14.275 25.227 1.00 90.19 85 GLY A N 1
ATOM 637 C CA . GLY A 1 85 ? -14.684 13.492 24.057 1.00 90.19 85 GLY A CA 1
ATOM 638 C C . GLY A 1 85 ? -15.185 12.077 24.364 1.00 90.19 85 GLY A C 1
ATOM 639 O O . GLY A 1 85 ? -15.624 11.773 25.474 1.00 90.19 85 GLY A O 1
ATOM 640 N N . VAL A 1 86 ? -15.114 11.210 23.356 1.00 91.31 86 VAL A N 1
ATOM 641 C CA . VAL A 1 86 ? -15.519 9.794 23.372 1.00 91.31 86 VAL A CA 1
ATOM 642 C C . VAL A 1 86 ? -14.342 8.830 23.423 1.00 91.31 86 VAL A C 1
ATOM 644 O O . VAL A 1 86 ? -14.483 7.670 23.040 1.00 91.31 86 VAL A O 1
ATOM 647 N N . GLU A 1 87 ? -13.188 9.281 23.921 1.00 91.88 87 GLU A N 1
ATOM 648 C CA . GLU A 1 87 ? -12.097 8.368 24.266 1.00 91.88 87 GLU A CA 1
ATOM 649 C C . GLU A 1 87 ? -11.603 7.572 23.040 1.00 91.88 87 GLU A C 1
ATOM 651 O O . GLU A 1 87 ? -11.392 6.364 23.094 1.00 91.88 87 GLU A O 1
ATOM 656 N N . THR A 1 88 ? -11.431 8.246 21.895 1.00 92.12 88 THR A N 1
ATOM 657 C CA . THR A 1 88 ? -11.201 7.611 20.576 1.00 92.12 88 THR A CA 1
ATOM 658 C C . THR A 1 88 ? -10.026 6.628 20.546 1.00 92.12 88 THR A C 1
ATOM 660 O O . THR A 1 88 ? -10.096 5.630 19.842 1.00 92.12 88 THR A O 1
ATOM 663 N N . ASN A 1 89 ? -8.963 6.869 21.322 1.00 90.81 89 ASN A N 1
ATOM 664 C CA . ASN A 1 89 ? -7.803 5.973 21.440 1.00 90.81 89 ASN A CA 1
ATOM 665 C C . ASN A 1 89 ? -8.036 4.764 22.353 1.00 90.81 89 ASN A C 1
ATOM 667 O O . ASN A 1 89 ? -7.293 3.788 22.273 1.00 90.81 89 ASN A O 1
ATOM 671 N N . THR A 1 90 ? -8.975 4.870 23.285 1.00 90.81 90 THR A N 1
ATOM 672 C CA . THR A 1 90 ? -9.134 3.996 24.458 1.00 90.81 90 THR A CA 1
ATOM 673 C C . THR A 1 90 ? -10.453 3.227 24.440 1.00 90.81 90 THR A C 1
ATOM 675 O O . THR A 1 90 ? -10.685 2.396 25.316 1.00 90.81 90 THR A O 1
ATOM 678 N N . LEU A 1 91 ? -11.291 3.453 23.428 1.00 93.69 91 LEU A N 1
ATOM 679 C CA . LEU A 1 91 ? -12.559 2.765 23.225 1.00 93.69 91 LEU A CA 1
ATOM 680 C C . LEU A 1 91 ? -12.392 1.544 22.308 1.00 93.69 91 LEU A C 1
ATOM 682 O O . LEU A 1 91 ? -12.883 1.527 21.186 1.00 93.69 91 LEU A O 1
ATOM 686 N N . ASN A 1 92 ? -11.674 0.526 22.798 1.00 95.75 92 ASN A N 1
ATOM 687 C CA . ASN A 1 92 ? -11.575 -0.805 22.176 1.00 95.75 92 ASN A CA 1
ATOM 688 C C . ASN A 1 92 ? -11.062 -0.828 20.721 1.00 95.75 92 ASN A C 1
ATOM 690 O O . ASN A 1 92 ? -11.464 -1.664 19.908 1.00 95.75 92 ASN A O 1
ATOM 694 N N . VAL A 1 93 ? -10.123 0.063 20.400 1.00 97.50 93 VAL A N 1
ATOM 695 C CA . VAL A 1 93 ? -9.597 0.224 19.041 1.00 97.50 93 VAL A CA 1
ATOM 696 C C . VAL A 1 93 ? -8.196 -0.364 18.867 1.00 97.50 93 VAL A C 1
ATOM 698 O O . VAL A 1 93 ? -7.268 -0.046 19.609 1.00 97.50 93 VAL A O 1
ATOM 701 N N . CYS A 1 94 ? -8.008 -1.156 17.814 1.00 98.44 94 CYS A N 1
ATOM 702 C CA . CYS A 1 94 ? -6.698 -1.455 17.248 1.00 98.44 94 CYS A CA 1
ATOM 703 C C . CYS A 1 94 ? -6.415 -0.491 16.089 1.00 98.44 94 CYS A C 1
ATOM 705 O O . CYS A 1 94 ? -7.177 -0.415 15.125 1.00 98.44 94 CYS A O 1
ATOM 707 N N . GLN A 1 95 ? -5.305 0.237 16.167 1.00 98.50 95 GLN A N 1
ATOM 708 C CA . GLN A 1 95 ? -4.930 1.250 15.178 1.00 98.50 95 GLN A CA 1
ATOM 709 C C . GLN A 1 95 ? -3.875 0.670 14.235 1.00 98.50 95 GLN A C 1
ATOM 711 O O . GLN A 1 95 ? -2.858 0.143 14.698 1.00 98.50 95 GLN A O 1
ATOM 716 N N . VAL A 1 96 ? -4.107 0.749 12.927 1.00 98.81 96 VAL A N 1
ATOM 717 C CA . VAL A 1 96 ? -3.216 0.199 11.898 1.00 98.81 96 VAL A CA 1
ATOM 718 C C . VAL A 1 96 ? -2.789 1.294 10.939 1.00 98.81 96 VAL A C 1
ATOM 720 O O . VAL A 1 96 ? -3.607 1.821 10.195 1.00 98.81 96 VAL A O 1
ATOM 723 N N . GLU A 1 97 ? -1.492 1.569 10.902 1.00 98.88 97 GLU A N 1
ATOM 724 C CA . GLU A 1 97 ? -0.882 2.412 9.876 1.00 98.88 97 GLU A CA 1
ATOM 725 C C . GLU A 1 97 ? -0.462 1.589 8.669 1.00 98.88 97 GLU A C 1
ATOM 727 O O . GLU A 1 97 ? 0.197 0.553 8.791 1.00 98.88 97 GLU A O 1
ATOM 732 N N . MET A 1 98 ? -0.802 2.068 7.481 1.00 98.81 98 MET A N 1
ATOM 733 C CA . MET A 1 98 ? -0.436 1.429 6.228 1.00 98.81 98 MET A CA 1
ATOM 734 C C . MET A 1 98 ? 0.530 2.333 5.460 1.00 98.81 98 MET A C 1
ATOM 736 O O . MET A 1 98 ? 0.165 3.417 5.001 1.00 98.81 98 MET A O 1
ATOM 740 N N . VAL A 1 99 ? 1.785 1.899 5.303 1.00 98.81 99 VAL A N 1
ATOM 741 C CA . VAL A 1 99 ? 2.806 2.711 4.626 1.00 98.81 99 VAL A CA 1
ATOM 742 C C . VAL A 1 99 ? 2.440 2.910 3.160 1.00 98.81 99 VAL A C 1
ATOM 744 O O . VAL A 1 99 ? 2.304 1.955 2.394 1.00 98.81 99 VAL A O 1
ATOM 747 N N . GLY A 1 100 ? 2.303 4.172 2.779 1.00 98.56 100 GLY A N 1
ATOM 748 C CA . GLY A 1 100 ? 1.839 4.630 1.481 1.00 98.56 100 GLY A CA 1
ATOM 749 C C . GLY A 1 100 ? 1.127 5.969 1.633 1.00 98.56 100 GLY A C 1
ATOM 750 O O . GLY A 1 100 ? 1.299 6.661 2.633 1.00 98.56 100 GLY A O 1
ATOM 751 N N . THR A 1 101 ? 0.329 6.328 0.637 1.00 98.69 101 THR A N 1
ATOM 752 C CA . THR A 1 101 ? -0.426 7.586 0.615 1.00 98.69 101 THR A CA 1
ATOM 753 C C . THR A 1 101 ? -1.853 7.350 0.140 1.00 98.69 101 THR A C 1
ATOM 755 O O . THR A 1 101 ? -2.099 6.442 -0.663 1.00 98.69 101 THR A O 1
ATOM 758 N N . CYS A 1 102 ? -2.795 8.147 0.635 1.00 98.12 102 CYS A N 1
ATOM 759 C CA . CYS A 1 102 ? -4.131 8.273 0.049 1.00 98.12 102 CYS A CA 1
ATOM 760 C C . CYS A 1 102 ? -4.332 9.588 -0.722 1.00 98.12 102 CYS A C 1
ATOM 762 O O . CYS A 1 102 ? -5.377 9.777 -1.349 1.00 98.12 102 CYS A O 1
ATOM 764 N N . ASP A 1 103 ? -3.329 10.466 -0.715 1.00 98.38 103 ASP A N 1
ATOM 765 C CA . ASP A 1 103 ? -3.339 11.757 -1.387 1.00 98.38 103 ASP A CA 1
ATOM 766 C C . ASP A 1 103 ? -2.915 11.618 -2.868 1.00 98.38 103 ASP A C 1
ATOM 768 O O . ASP A 1 103 ? -1.777 11.219 -3.155 1.00 98.38 103 ASP A O 1
ATOM 772 N N . PRO A 1 104 ? -3.799 11.945 -3.834 1.00 93.62 104 PRO A N 1
ATOM 773 C CA . PRO A 1 104 ? -3.478 11.866 -5.257 1.00 93.62 104 PRO A CA 1
ATOM 774 C C . PRO A 1 104 ? -2.332 12.801 -5.672 1.00 93.62 104 PRO A C 1
ATOM 776 O O . PRO A 1 104 ? -1.579 12.456 -6.587 1.00 93.62 104 PRO A O 1
ATOM 779 N N . ASP A 1 105 ? -2.142 13.946 -5.008 1.00 96.75 105 ASP A N 1
ATOM 780 C CA . ASP A 1 105 ? -1.060 14.877 -5.348 1.00 96.75 105 ASP A CA 1
ATOM 781 C C . ASP A 1 105 ? 0.303 14.305 -4.939 1.00 96.75 105 ASP A C 1
ATOM 783 O O . ASP A 1 105 ? 1.260 14.322 -5.729 1.00 96.75 105 ASP A O 1
ATOM 787 N N . THR A 1 106 ? 0.377 13.725 -3.739 1.00 97.69 106 THR A N 1
ATOM 788 C CA . THR A 1 106 ? 1.554 12.998 -3.244 1.00 97.69 106 THR A CA 1
ATOM 789 C C . THR A 1 106 ? 1.850 11.771 -4.113 1.00 97.69 106 THR A C 1
ATOM 791 O O . THR A 1 106 ? 2.992 11.593 -4.557 1.00 97.69 106 THR A O 1
ATOM 794 N N . HIS A 1 107 ? 0.833 10.973 -4.456 1.00 96.94 107 HIS A N 1
ATOM 795 C CA . HIS A 1 107 ? 0.956 9.854 -5.398 1.00 96.94 107 HIS A CA 1
ATOM 796 C C . HIS A 1 107 ? 1.534 10.301 -6.751 1.00 96.94 107 HIS A C 1
ATOM 798 O O . HIS A 1 107 ? 2.513 9.728 -7.246 1.00 96.94 107 HIS A O 1
ATOM 804 N N . ALA A 1 108 ? 0.988 11.366 -7.340 1.00 91.50 108 ALA A N 1
ATOM 805 C CA . ALA A 1 108 ? 1.449 11.883 -8.623 1.00 91.50 108 ALA A CA 1
ATOM 806 C C . ALA A 1 108 ? 2.894 12.405 -8.543 1.00 91.50 108 ALA A C 1
ATOM 808 O O . ALA A 1 108 ? 3.683 12.210 -9.473 1.00 91.50 108 ALA A O 1
ATOM 809 N N . GLN A 1 109 ? 3.273 13.048 -7.435 1.00 95.31 109 GLN A N 1
ATOM 810 C CA . GLN A 1 109 ? 4.644 13.498 -7.199 1.00 95.31 109 GLN A CA 1
ATOM 811 C C . GLN A 1 109 ? 5.624 12.323 -7.128 1.00 95.31 109 GLN A C 1
ATOM 813 O O . GLN A 1 109 ? 6.647 12.346 -7.816 1.00 95.31 109 GLN A O 1
ATOM 818 N N . TRP A 1 110 ? 5.331 11.301 -6.325 1.00 95.12 110 TRP A N 1
ATOM 819 C CA . TRP A 1 110 ? 6.209 10.139 -6.172 1.00 95.12 110 TRP A CA 1
ATOM 820 C C . TRP A 1 110 ? 6.301 9.312 -7.451 1.00 95.12 110 TRP A C 1
ATOM 822 O O . TRP A 1 110 ? 7.393 8.858 -7.793 1.00 95.12 110 TRP A O 1
ATOM 832 N N . THR A 1 111 ? 5.204 9.198 -8.201 1.00 87.75 111 THR A N 1
ATOM 833 C CA . THR A 1 111 ? 5.182 8.551 -9.520 1.00 87.75 111 THR A CA 1
ATOM 834 C C . THR A 1 111 ? 6.100 9.269 -10.506 1.00 87.75 111 THR A C 1
ATOM 836 O O . THR A 1 111 ? 6.971 8.636 -11.099 1.00 87.75 111 THR A O 1
ATOM 839 N N . ARG A 1 112 ? 5.996 10.602 -10.630 1.00 89.12 112 ARG A N 1
ATOM 840 C CA . ARG A 1 112 ? 6.899 11.397 -11.490 1.00 89.12 112 ARG A CA 1
ATOM 841 C C . ARG A 1 112 ? 8.367 11.275 -11.085 1.00 89.12 112 ARG A C 1
ATOM 843 O O . ARG A 1 112 ? 9.243 11.359 -11.938 1.00 89.12 112 ARG A O 1
ATOM 850 N N . ALA A 1 113 ? 8.631 11.089 -9.796 1.00 83.38 113 ALA A N 1
ATOM 851 C CA . ALA A 1 113 ? 9.975 10.903 -9.263 1.00 83.38 113 ALA A CA 1
ATOM 852 C C . ALA A 1 113 ? 10.490 9.451 -9.366 1.00 83.38 113 ALA A C 1
ATOM 854 O O . ALA A 1 113 ? 11.609 9.184 -8.930 1.00 83.38 113 ALA A O 1
ATOM 855 N N . GLY A 1 114 ? 9.701 8.508 -9.899 1.00 90.25 114 GLY A N 1
ATOM 856 C CA . GLY A 1 114 ? 10.080 7.095 -9.998 1.00 90.25 114 GLY A CA 1
ATOM 857 C C . GLY A 1 114 ? 10.251 6.403 -8.641 1.00 90.25 114 GLY A C 1
ATOM 858 O O . GLY A 1 114 ? 11.006 5.440 -8.521 1.00 90.25 114 GLY A O 1
ATOM 859 N N . LEU A 1 115 ? 9.595 6.904 -7.592 1.00 88.00 115 LEU A N 1
ATOM 860 C CA . LEU A 1 115 ? 9.708 6.369 -6.238 1.00 88.00 115 LEU A CA 1
ATOM 861 C C . LEU A 1 115 ? 8.663 5.274 -6.029 1.00 88.00 115 LEU A C 1
ATOM 863 O O . LEU A 1 115 ? 7.471 5.535 -6.150 1.00 88.00 115 LEU A O 1
ATOM 867 N N . ALA A 1 116 ? 9.085 4.065 -5.657 1.00 92.81 116 ALA A N 1
ATOM 868 C CA . ALA A 1 116 ? 8.153 2.994 -5.304 1.00 92.81 116 ALA A CA 1
ATOM 869 C C . ALA A 1 116 ? 7.321 3.370 -4.063 1.00 92.81 116 ALA A C 1
ATOM 871 O O . ALA A 1 116 ? 7.868 3.820 -3.050 1.00 92.81 116 ALA A O 1
ATOM 872 N N . HIS A 1 117 ? 6.003 3.194 -4.152 1.00 98.00 117 HIS A N 1
ATOM 873 C CA . HIS A 1 117 ? 5.039 3.493 -3.092 1.00 98.00 117 HIS A CA 1
ATOM 874 C C . HIS A 1 117 ? 3.707 2.765 -3.350 1.00 98.00 117 HIS A C 1
ATOM 876 O O . HIS A 1 117 ? 3.487 2.239 -4.440 1.00 98.00 117 HIS A O 1
ATOM 882 N N . ILE A 1 118 ? 2.832 2.727 -2.341 1.00 97.94 118 ILE A N 1
ATOM 883 C CA . ILE A 1 118 ? 1.431 2.317 -2.494 1.00 97.94 118 ILE A CA 1
ATOM 884 C C . ILE A 1 118 ? 0.564 3.576 -2.475 1.00 97.94 118 ILE A C 1
ATOM 886 O O . ILE A 1 118 ? 0.692 4.392 -1.561 1.00 97.94 118 ILE A O 1
ATOM 890 N N . TYR A 1 119 ? -0.318 3.702 -3.464 1.00 98.44 119 TYR A N 1
ATOM 891 C CA . TYR A 1 119 ? -1.469 4.598 -3.421 1.00 98.44 119 TYR A CA 1
ATOM 892 C C . TYR A 1 119 ? -2.683 3.777 -2.990 1.00 98.44 119 TYR A C 1
ATOM 894 O O . TYR A 1 119 ? -3.115 2.893 -3.723 1.00 98.44 119 TYR A O 1
ATOM 902 N N . TRP A 1 120 ? -3.176 3.985 -1.770 1.00 98.50 120 TRP A N 1
ATOM 903 C CA . TRP A 1 120 ? -4.154 3.085 -1.145 1.00 98.50 120 TRP A CA 1
ATOM 904 C C . TRP A 1 120 ? -5.537 3.036 -1.813 1.00 98.50 120 TRP A C 1
ATOM 906 O O . TRP A 1 120 ? -6.111 1.944 -1.855 1.00 98.50 120 TRP A O 1
ATOM 916 N N . PRO A 1 121 ? -6.058 4.137 -2.389 1.00 96.88 121 PRO A N 1
ATOM 917 C CA . PRO A 1 121 ? -7.259 4.091 -3.220 1.00 96.88 121 PRO A CA 1
ATOM 918 C C . PRO A 1 121 ? -7.141 3.133 -4.411 1.00 96.88 121 PRO A C 1
ATOM 920 O O . PRO A 1 121 ? -8.118 2.491 -4.763 1.00 96.88 121 PRO A O 1
ATOM 923 N N . GLU A 1 122 ? -5.939 2.954 -4.965 1.00 94.31 122 GLU A N 1
ATOM 924 C CA . GLU A 1 122 ? -5.659 2.024 -6.070 1.00 94.31 122 GLU A CA 1
ATOM 925 C C . GLU A 1 122 ? -4.655 0.938 -5.646 1.00 94.31 122 GLU A C 1
ATOM 927 O O . GLU A 1 122 ? -3.791 0.513 -6.420 1.00 94.31 122 GLU A O 1
ATOM 932 N N . ALA A 1 123 ? -4.726 0.502 -4.382 1.00 95.06 123 ALA A N 1
ATOM 933 C CA . ALA A 1 123 ? -3.765 -0.449 -3.840 1.00 95.06 123 ALA A CA 1
ATOM 934 C C . ALA A 1 123 ? -3.746 -1.745 -4.668 1.00 95.06 123 ALA A C 1
ATOM 936 O O . ALA A 1 123 ? -4.804 -2.291 -4.994 1.00 95.06 123 ALA A O 1
ATOM 937 N N . PRO A 1 124 ? -2.559 -2.307 -4.958 1.00 93.00 124 PRO A N 1
ATOM 938 C CA . PRO A 1 124 ? -2.487 -3.584 -5.645 1.00 93.00 124 PRO A CA 1
ATOM 939 C C . PRO A 1 124 ? -3.063 -4.699 -4.762 1.00 93.00 124 PRO A C 1
ATOM 941 O O . PRO A 1 124 ? -2.873 -4.702 -3.544 1.00 93.00 124 PRO A O 1
ATOM 944 N N . ASP A 1 125 ? -3.684 -5.706 -5.381 1.00 88.75 125 ASP A N 1
ATOM 945 C CA . ASP A 1 125 ? -4.398 -6.771 -4.660 1.00 88.75 125 ASP A CA 1
ATOM 946 C C . ASP A 1 125 ? -3.527 -7.532 -3.646 1.00 88.75 125 ASP A C 1
ATOM 948 O O . ASP A 1 125 ? -4.035 -7.981 -2.626 1.00 88.75 125 ASP A O 1
ATOM 952 N N . TRP A 1 126 ? -2.209 -7.638 -3.863 1.00 94.81 126 TRP A N 1
ATOM 953 C CA . TRP A 1 126 ? -1.300 -8.261 -2.888 1.00 94.81 126 TRP A CA 1
ATOM 954 C C . TRP A 1 126 ? -1.169 -7.448 -1.592 1.00 94.81 126 TRP A C 1
ATOM 956 O O . TRP A 1 126 ? -0.997 -8.022 -0.517 1.00 94.81 126 TRP A O 1
ATOM 966 N N . ALA A 1 127 ? -1.254 -6.118 -1.676 1.00 97.81 127 ALA A N 1
ATOM 967 C CA . ALA A 1 127 ? -1.220 -5.251 -0.507 1.00 97.81 127 ALA A CA 1
ATOM 968 C C . ALA A 1 127 ? -2.558 -5.323 0.232 1.00 97.81 127 ALA A C 1
ATOM 970 O O . ALA A 1 127 ? -2.570 -5.553 1.441 1.00 97.81 127 ALA A O 1
ATOM 971 N N . LEU A 1 128 ? -3.680 -5.242 -0.497 1.00 97.94 128 LEU A N 1
ATOM 972 C CA . LEU A 1 128 ? -5.013 -5.448 0.080 1.00 97.94 128 LEU A CA 1
ATOM 973 C C . LEU A 1 128 ? -5.137 -6.827 0.735 1.00 97.94 128 LEU A C 1
ATOM 975 O O . LEU A 1 128 ? -5.663 -6.924 1.836 1.00 97.94 128 LEU A O 1
ATOM 979 N N . ALA A 1 129 ? -4.599 -7.880 0.116 1.00 95.94 129 ALA A N 1
ATOM 980 C CA . ALA A 1 129 ? -4.592 -9.227 0.678 1.00 95.94 129 ALA A CA 1
ATOM 981 C C . ALA A 1 129 ? -3.785 -9.316 1.981 1.00 95.94 129 ALA A C 1
ATOM 983 O O . ALA A 1 129 ? -4.211 -9.993 2.912 1.00 95.94 129 ALA A O 1
ATOM 984 N N . GLY A 1 130 ? -2.656 -8.607 2.080 1.00 97.69 130 GLY A N 1
ATOM 985 C CA . GLY A 1 130 ? -1.877 -8.542 3.317 1.00 97.69 130 GLY A CA 1
ATOM 986 C C . GLY A 1 130 ? -2.636 -7.864 4.464 1.00 97.69 130 GLY A C 1
ATOM 987 O O . GLY A 1 130 ? -2.576 -8.337 5.596 1.00 97.69 130 GLY A O 1
ATOM 988 N N . VAL A 1 131 ? -3.387 -6.792 4.183 1.00 98.75 131 VAL A N 1
ATOM 989 C CA . VAL A 1 131 ? -4.271 -6.154 5.181 1.00 98.75 131 VAL A CA 1
ATOM 990 C C . VAL A 1 131 ? -5.459 -7.063 5.505 1.00 98.75 131 VAL A C 1
ATOM 992 O O . VAL A 1 131 ? -5.800 -7.244 6.669 1.00 98.75 131 VAL A O 1
ATOM 995 N N . ALA A 1 132 ? -6.060 -7.694 4.497 1.00 98.62 132 ALA A N 1
ATOM 996 C CA . ALA A 1 132 ? -7.169 -8.629 4.658 1.00 98.62 132 ALA A CA 1
ATOM 997 C C . ALA A 1 132 ? -6.807 -9.839 5.529 1.00 98.62 132 ALA A C 1
ATOM 999 O O . ALA A 1 132 ? -7.627 -10.288 6.325 1.00 98.62 132 ALA A O 1
ATOM 1000 N N . GLU A 1 133 ? -5.585 -10.362 5.406 1.00 98.19 133 GLU A N 1
ATOM 1001 C CA . GLU A 1 133 ? -5.083 -11.445 6.252 1.00 98.19 133 GLU A CA 1
ATOM 1002 C C . GLU A 1 133 ? -5.043 -11.032 7.727 1.00 98.19 133 GLU A C 1
ATOM 1004 O O . GLU A 1 133 ? -5.481 -11.799 8.589 1.00 98.19 133 GLU A O 1
ATOM 1009 N N . PHE A 1 134 ? -4.583 -9.812 8.012 1.00 98.69 134 PHE A N 1
ATOM 1010 C CA . PHE A 1 134 ? -4.630 -9.238 9.353 1.00 98.69 134 PHE A CA 1
ATOM 1011 C C . PHE A 1 134 ? -6.073 -9.058 9.846 1.00 98.69 134 PHE A C 1
ATOM 1013 O O . PHE A 1 134 ? -6.394 -9.485 10.952 1.00 98.69 134 PHE A O 1
ATOM 1020 N N . LEU A 1 135 ? -6.973 -8.504 9.027 1.00 98.81 135 LEU A N 1
ATOM 1021 C CA . LEU A 1 135 ? -8.382 -8.325 9.408 1.00 98.81 135 LEU A CA 1
ATOM 1022 C C . LEU A 1 135 ? -9.082 -9.660 9.685 1.00 98.81 135 LEU A C 1
ATOM 1024 O O . LEU A 1 135 ? -9.832 -9.778 10.651 1.00 98.81 135 LEU A O 1
ATOM 1028 N N . ARG A 1 136 ? -8.808 -10.691 8.881 1.00 98.31 136 ARG A N 1
ATOM 1029 C CA . ARG A 1 136 ? -9.305 -12.051 9.118 1.00 98.31 136 ARG A CA 1
ATOM 1030 C C . ARG A 1 136 ? -8.797 -12.607 10.446 1.00 98.31 136 ARG A C 1
ATOM 1032 O O . ARG A 1 136 ? -9.559 -13.244 11.164 1.00 98.31 136 ARG A O 1
ATOM 1039 N N . TRP A 1 137 ? -7.531 -12.370 10.776 1.00 97.62 137 TRP A N 1
ATOM 1040 C CA . TRP A 1 137 ? -6.965 -12.774 12.061 1.00 97.62 137 TRP A CA 1
ATOM 1041 C C . TRP A 1 137 ? -7.624 -12.034 13.233 1.00 97.62 137 TRP A C 1
ATOM 1043 O O . TRP A 1 137 ? -8.062 -12.682 14.178 1.00 97.62 137 TRP A O 1
ATOM 1053 N N . MET A 1 138 ? -7.812 -10.712 13.133 1.00 98.38 138 MET A N 1
ATOM 1054 C CA . MET A 1 138 ? -8.559 -9.922 14.125 1.00 98.38 138 MET A CA 1
ATOM 1055 C C . MET A 1 138 ? -9.990 -10.437 14.313 1.00 98.38 138 MET A C 1
ATOM 1057 O O . MET A 1 138 ? -10.489 -10.500 15.432 1.00 98.38 138 MET A O 1
ATOM 1061 N N . HIS A 1 139 ? -10.645 -10.846 13.228 1.00 97.50 139 HIS A N 1
ATOM 1062 C CA . HIS A 1 139 ? -11.977 -11.436 13.289 1.00 97.50 139 HIS A CA 1
ATOM 1063 C C . HIS A 1 139 ? -11.995 -12.770 14.044 1.00 97.50 139 HIS A C 1
ATOM 1065 O O . HIS A 1 139 ? -12.846 -12.976 14.903 1.00 97.50 139 HIS A O 1
ATOM 1071 N N . VAL A 1 140 ? -11.056 -13.669 13.740 1.00 96.31 140 VAL A N 1
ATOM 1072 C CA . VAL A 1 140 ? -10.996 -15.008 14.347 1.00 96.31 140 VAL A CA 1
ATOM 1073 C C . VAL A 1 140 ? -10.582 -14.951 15.816 1.00 96.31 140 VAL A C 1
ATOM 1075 O O . VAL A 1 140 ? -11.175 -15.641 16.639 1.00 96.31 140 VAL A O 1
ATOM 1078 N N . GLU A 1 141 ? -9.579 -14.140 16.144 1.00 96.38 141 GLU A N 1
ATOM 1079 C CA . GLU A 1 141 ? -8.939 -14.162 17.462 1.00 96.38 141 GLU A CA 1
ATOM 1080 C C . GLU A 1 141 ? -9.493 -13.119 18.442 1.00 96.38 141 GLU A C 1
ATOM 1082 O O . GLU A 1 14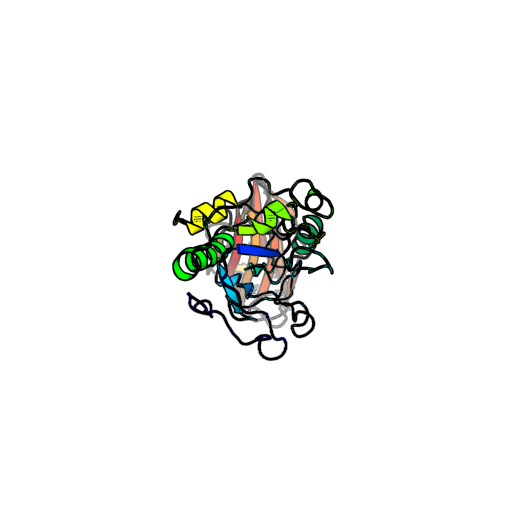1 ? -9.419 -13.323 19.651 1.00 96.38 141 GLU A O 1
ATOM 1087 N N . HIS A 1 142 ? -10.045 -12.011 17.936 1.00 96.06 142 HIS A N 1
ATOM 1088 C CA . HIS A 1 142 ? -10.578 -10.909 18.751 1.00 96.06 142 HIS A CA 1
ATOM 1089 C C . HIS A 1 142 ? -12.060 -10.613 18.469 1.00 96.06 142 HIS A C 1
ATOM 1091 O O . HIS A 1 142 ? -12.649 -9.749 19.106 1.00 96.06 142 HIS A O 1
ATOM 1097 N N . GLY A 1 143 ? -12.697 -11.321 17.528 1.00 95.94 143 GLY A N 1
ATOM 1098 C CA . GLY A 1 143 ? -14.126 -11.165 17.249 1.00 95.94 143 GLY A CA 1
ATOM 1099 C C . GLY A 1 143 ? -14.506 -9.892 16.487 1.00 95.94 143 GLY A C 1
ATOM 1100 O O . GLY A 1 143 ? -15.696 -9.621 16.342 1.00 95.94 143 GLY A O 1
ATOM 1101 N N . VAL A 1 144 ? -13.540 -9.127 15.963 1.00 98.06 144 VAL A N 1
ATOM 1102 C CA . VAL A 1 144 ? -13.811 -7.890 15.206 1.00 98.06 144 VAL A CA 1
ATOM 1103 C C . VAL A 1 144 ? -14.693 -8.194 13.982 1.00 98.06 144 VAL A C 1
ATOM 1105 O O . VAL A 1 144 ? -14.308 -9.018 13.144 1.00 98.06 144 VAL A O 1
ATOM 1108 N N . PRO A 1 145 ? -15.864 -7.554 13.816 1.00 98.31 145 PRO A N 1
ATOM 1109 C CA . PRO A 1 145 ? -16.709 -7.771 12.644 1.00 98.31 145 PRO A CA 1
ATOM 1110 C C . PRO A 1 145 ? -16.033 -7.377 11.318 1.00 98.31 145 PRO A C 1
ATOM 1112 O O . PRO A 1 145 ? -15.485 -6.287 11.173 1.00 98.31 145 PRO A O 1
ATOM 1115 N N . LEU A 1 146 ? -16.135 -8.231 10.291 1.00 98.25 146 LEU A N 1
ATOM 1116 C CA . LEU A 1 146 ? -15.698 -7.915 8.918 1.00 98.25 146 LEU A CA 1
ATOM 1117 C C . LEU A 1 146 ? -16.770 -7.106 8.166 1.00 98.25 146 LEU A C 1
ATOM 1119 O O . LEU A 1 146 ? -17.329 -7.546 7.151 1.00 98.25 146 LEU A O 1
ATOM 1123 N N . THR A 1 147 ? -17.083 -5.939 8.720 1.00 97.69 147 THR A N 1
ATOM 1124 C CA . THR A 1 147 ? -18.059 -4.951 8.242 1.00 97.69 147 THR A CA 1
ATOM 1125 C C . THR A 1 147 ? -17.545 -3.544 8.531 1.00 97.69 147 THR A C 1
ATOM 1127 O O . THR A 1 147 ? -16.649 -3.372 9.352 1.00 97.69 147 THR A O 1
ATOM 1130 N N . GLY A 1 148 ? -18.110 -2.530 7.882 1.00 97.50 148 GLY A N 1
ATOM 1131 C CA . GLY A 1 148 ? -17.720 -1.142 8.108 1.00 97.50 148 GLY A CA 1
ATOM 1132 C C . GLY A 1 148 ? -18.683 -0.145 7.470 1.00 97.50 148 GLY A C 1
ATOM 1133 O O . GLY A 1 148 ? -19.729 -0.553 6.955 1.00 97.50 148 GLY A O 1
ATOM 1134 N N . PRO A 1 149 ? -18.344 1.154 7.502 1.00 95.38 149 PRO A N 1
ATOM 1135 C CA . PRO A 1 149 ? -19.139 2.206 6.880 1.00 95.38 149 PRO A CA 1
ATOM 1136 C C . PRO A 1 149 ? -19.310 1.987 5.373 1.00 95.38 149 PRO A C 1
ATOM 1138 O O . PRO A 1 149 ? -18.412 1.487 4.697 1.00 95.38 149 PRO A O 1
ATOM 1141 N N . SER A 1 150 ? -20.451 2.417 4.832 1.00 89.19 150 SER A N 1
ATOM 1142 C CA . SER A 1 150 ? -20.761 2.308 3.400 1.00 89.19 150 SER A CA 1
ATOM 1143 C C . SER A 1 150 ? -20.148 3.420 2.541 1.00 89.19 150 SER A C 1
ATOM 1145 O O . SER A 1 150 ? -20.290 3.393 1.323 1.00 89.19 150 SER A O 1
ATOM 1147 N N . SER A 1 151 ? -19.537 4.436 3.154 1.00 92.94 151 SER A N 1
ATOM 1148 C CA . SER A 1 151 ? -19.026 5.625 2.467 1.00 92.94 151 SER A CA 1
ATOM 1149 C C . SER A 1 151 ? -17.547 5.805 2.764 1.00 92.94 151 SER A C 1
ATOM 1151 O O . SER A 1 151 ? -17.186 5.941 3.923 1.00 92.94 151 SER A O 1
ATOM 1153 N N . TRP A 1 152 ? -16.718 5.847 1.720 1.00 95.38 152 TRP A N 1
ATOM 1154 C CA . TRP A 1 152 ? -15.270 6.059 1.802 1.00 95.38 152 TRP A CA 1
ATOM 1155 C C . TRP A 1 152 ? -14.872 7.171 0.822 1.00 95.38 152 TRP A C 1
ATOM 1157 O O . TRP A 1 152 ? -14.415 6.881 -0.284 1.00 95.38 152 TRP A O 1
ATOM 1167 N N . PRO A 1 153 ? -15.137 8.452 1.147 1.00 90.00 153 PRO A N 1
ATOM 1168 C CA . PRO A 1 153 ? -14.803 9.564 0.263 1.00 90.00 153 PRO A CA 1
ATOM 1169 C C . PRO A 1 153 ? -13.305 9.608 -0.071 1.00 90.00 153 PRO A C 1
ATOM 1171 O O . PRO A 1 153 ? -12.448 9.263 0.741 1.00 90.00 153 PRO A O 1
ATOM 1174 N N . ALA A 1 154 ? -12.982 10.067 -1.279 1.00 91.62 154 ALA A N 1
ATOM 1175 C CA . ALA A 1 154 ? -11.597 10.236 -1.710 1.00 91.62 154 ALA A CA 1
ATOM 1176 C C . ALA A 1 154 ? -10.943 11.442 -1.021 1.00 91.62 154 ALA A C 1
ATOM 1178 O O . ALA A 1 154 ? -11.608 12.443 -0.744 1.00 91.62 154 ALA A O 1
ATOM 1179 N N . TYR A 1 155 ? -9.629 11.397 -0.807 1.00 93.50 155 TYR A N 1
ATOM 1180 C CA . TYR A 1 155 ? -8.877 12.583 -0.399 1.00 93.50 155 TYR A CA 1
ATOM 1181 C C . TYR A 1 155 ? -8.835 13.605 -1.558 1.00 93.50 155 TYR A C 1
ATOM 1183 O O . TYR A 1 155 ? -8.727 13.189 -2.713 1.00 93.50 155 TYR A O 1
ATOM 1191 N N . PRO A 1 156 ? -8.945 14.926 -1.306 1.00 94.88 156 PRO A N 1
ATOM 1192 C CA . PRO A 1 156 ? -9.064 15.593 -0.003 1.00 94.88 156 PRO A CA 1
ATOM 1193 C C . PRO A 1 156 ? -10.501 15.730 0.526 1.00 94.88 156 PRO A C 1
ATOM 1195 O O . PRO A 1 156 ? -10.694 16.269 1.611 1.00 94.88 156 PRO A O 1
ATOM 1198 N N . SER A 1 157 ? -11.524 15.252 -0.191 1.00 94.56 157 SER A N 1
ATOM 1199 C CA . SER A 1 157 ? -12.930 15.380 0.242 1.00 94.56 157 SER A CA 1
ATOM 1200 C C . SER A 1 157 ? -13.264 14.631 1.541 1.00 94.56 157 SER A C 1
ATOM 1202 O O . SER A 1 157 ? -14.255 14.952 2.192 1.00 94.56 157 SER A O 1
ATOM 1204 N N . SER A 1 158 ? -12.434 13.660 1.931 1.00 94.19 158 SER A N 1
ATOM 1205 C CA . SER A 1 158 ? -12.499 12.942 3.208 1.00 94.19 158 SER A CA 1
ATOM 1206 C C . SER A 1 158 ? -11.878 13.695 4.394 1.00 94.19 158 SER A C 1
ATOM 1208 O O . SER A 1 158 ? -12.107 13.304 5.540 1.00 94.19 158 SER A O 1
ATOM 1210 N N . TYR A 1 159 ? -11.108 14.762 4.152 1.00 94.19 159 TYR A N 1
ATOM 1211 C CA . TYR A 1 159 ? -10.415 15.530 5.187 1.00 94.19 159 TYR A CA 1
ATOM 1212 C C . TYR A 1 159 ? -11.337 16.546 5.880 1.00 94.19 159 TYR A C 1
ATOM 1214 O O . TYR A 1 159 ? -12.193 17.178 5.261 1.00 94.19 159 TYR A O 1
ATOM 1222 N N . GLY A 1 160 ? -11.118 16.757 7.178 1.00 92.94 160 GLY A N 1
ATOM 1223 C CA . GLY A 1 160 ? -11.841 17.730 7.990 1.00 92.94 160 GLY A CA 1
ATOM 1224 C C . GLY A 1 160 ? -13.225 17.258 8.443 1.00 92.94 160 GLY A C 1
ATOM 1225 O O . GLY A 1 160 ? -13.460 16.074 8.705 1.00 92.94 160 GLY A O 1
ATOM 1226 N N . ALA A 1 161 ? -14.141 18.220 8.580 1.00 90.25 161 ALA A N 1
ATOM 1227 C CA . ALA A 1 161 ? -15.519 17.981 8.998 1.00 90.25 161 ALA A CA 1
ATOM 1228 C C . ALA A 1 161 ? -16.357 17.479 7.811 1.00 90.25 161 ALA A C 1
ATOM 1230 O O . ALA A 1 161 ? -16.908 18.269 7.045 1.00 90.25 161 ALA A O 1
ATOM 1231 N N . THR A 1 162 ? -16.432 16.158 7.657 1.00 91.69 162 THR A N 1
ATOM 1232 C CA . THR A 1 162 ? -17.140 15.490 6.557 1.00 91.69 162 THR A CA 1
ATOM 1233 C C . THR A 1 162 ? -18.366 14.736 7.062 1.00 91.69 162 THR A C 1
ATOM 1235 O O . THR A 1 162 ? -18.472 14.420 8.245 1.00 91.69 162 THR A O 1
ATOM 1238 N N . SER A 1 163 ? -19.291 14.400 6.161 1.00 89.19 163 SER A N 1
ATOM 1239 C CA . SER A 1 163 ? -20.456 13.565 6.484 1.00 89.19 163 SER A CA 1
ATOM 1240 C C . SER A 1 163 ? -20.120 12.086 6.707 1.00 89.19 163 SER A C 1
ATOM 1242 O O . SER A 1 163 ? -20.986 11.339 7.145 1.00 89.19 163 SER A O 1
ATOM 1244 N N . ALA A 1 164 ? -18.890 11.652 6.404 1.00 91.62 164 ALA A N 1
ATOM 1245 C CA . ALA A 1 164 ? -18.409 10.306 6.726 1.00 91.62 164 ALA A CA 1
ATOM 1246 C C . ALA A 1 164 ? -17.998 10.170 8.204 1.00 91.62 164 ALA A C 1
ATOM 1248 O O . ALA A 1 164 ? -17.897 9.059 8.721 1.00 91.62 164 ALA A O 1
ATOM 1249 N N . ARG A 1 165 ? -17.770 11.297 8.890 1.00 95.06 165 ARG A N 1
ATOM 1250 C CA . ARG A 1 165 ? -17.414 11.342 10.307 1.00 95.06 165 ARG A CA 1
ATOM 1251 C C . ARG A 1 165 ? -18.574 10.820 11.152 1.00 95.06 165 ARG A C 1
ATOM 1253 O O . ARG A 1 165 ? -19.669 11.375 11.102 1.00 95.06 165 ARG A O 1
ATOM 1260 N N . MET A 1 166 ? -18.319 9.804 11.966 1.00 97.25 166 MET A N 1
ATOM 1261 C CA . MET A 1 166 ? -19.277 9.335 12.958 1.00 97.25 166 MET A CA 1
ATOM 1262 C C . MET A 1 166 ? -19.517 10.413 14.013 1.00 97.25 166 MET A C 1
ATOM 1264 O O . MET A 1 166 ? -18.618 11.155 14.417 1.00 97.25 166 MET A O 1
ATOM 1268 N N . THR A 1 167 ? -20.741 10.462 14.507 1.00 95.62 167 THR A N 1
ATOM 1269 C CA . THR A 1 167 ? -21.087 11.115 15.763 1.00 95.62 167 THR A CA 1
ATOM 1270 C C . THR A 1 167 ? -20.517 10.338 16.950 1.00 95.62 167 THR A C 1
ATOM 1272 O O . THR A 1 167 ? -20.113 9.180 16.855 1.00 95.62 167 THR A O 1
ATOM 1275 N N . TYR A 1 168 ? -20.539 10.967 18.122 1.00 96.12 168 TYR A N 1
ATOM 1276 C CA . TYR A 1 168 ? -20.101 10.359 19.380 1.00 96.12 168 TYR A CA 1
ATOM 1277 C C . TYR A 1 168 ? -20.895 9.092 19.734 1.00 96.12 168 TYR A C 1
ATOM 1279 O O . TYR A 1 168 ? -20.328 8.113 20.220 1.00 96.12 168 TYR A O 1
ATOM 1287 N N . ALA A 1 169 ? -22.202 9.101 19.453 1.00 96.62 169 ALA A N 1
ATOM 1288 C CA . ALA A 1 169 ? -23.075 7.957 19.688 1.00 96.62 169 ALA A CA 1
ATOM 1289 C C . ALA A 1 169 ? -22.792 6.818 18.700 1.00 96.62 169 ALA A C 1
ATOM 1291 O O . ALA A 1 169 ? -22.754 5.661 19.107 1.00 96.62 169 ALA A O 1
ATOM 1292 N N . GLU A 1 170 ? -22.553 7.145 17.426 1.00 97.12 170 GLU A N 1
ATOM 1293 C CA . GLU A 1 170 ? -22.186 6.153 16.411 1.00 97.12 170 GLU A CA 1
ATOM 1294 C C . GLU A 1 170 ? -20.842 5.503 16.733 1.00 97.12 170 GLU A C 1
ATOM 1296 O O . GLU A 1 170 ? -20.769 4.282 16.722 1.00 97.12 170 GLU A O 1
ATOM 1301 N N . TRP A 1 171 ? -19.817 6.280 17.105 1.00 97.62 171 TRP A N 1
ATOM 1302 C CA . TRP A 1 171 ? -18.509 5.735 17.491 1.00 97.62 171 TRP A CA 1
ATOM 1303 C C . TRP A 1 171 ? -18.600 4.808 18.704 1.00 97.62 171 TRP A C 1
ATOM 1305 O O . TRP A 1 171 ? -18.062 3.708 18.681 1.00 97.62 171 TRP A O 1
ATOM 1315 N N . THR A 1 172 ? -19.343 5.214 19.736 1.00 96.56 172 THR A N 1
ATOM 1316 C CA . THR A 1 172 ? -19.522 4.395 20.947 1.00 96.56 172 THR A CA 1
ATOM 1317 C C . THR A 1 172 ? -20.214 3.057 20.673 1.00 96.56 172 THR A C 1
ATOM 1319 O O . THR A 1 172 ? -19.995 2.093 21.401 1.00 96.56 172 THR A O 1
ATOM 1322 N N . ALA A 1 173 ? -21.057 2.995 19.643 1.00 97.12 173 ALA A N 1
ATOM 1323 C CA . ALA A 1 173 ? -21.780 1.789 19.253 1.00 97.12 173 ALA A CA 1
ATOM 1324 C C . ALA A 1 173 ? -21.110 1.014 18.105 1.00 97.12 173 ALA A C 1
ATOM 1326 O O . ALA A 1 173 ? -21.628 -0.028 17.703 1.00 97.12 173 ALA A O 1
ATOM 1327 N N . PHE A 1 174 ? -20.024 1.534 17.531 1.00 98.12 174 PHE A N 1
ATOM 1328 C CA . PHE A 1 174 ? -19.423 0.968 16.334 1.00 98.12 174 PHE A CA 1
ATOM 1329 C C . PHE A 1 174 ? -18.580 -0.264 16.660 1.00 98.12 174 PHE A C 1
ATOM 1331 O O . PHE A 1 174 ? -17.798 -0.273 17.606 1.00 98.12 174 PHE A O 1
ATOM 1338 N N . GLU A 1 175 ? -18.699 -1.277 15.807 1.00 98.44 175 GLU A N 1
ATOM 1339 C CA . GLU A 1 175 ? -17.836 -2.451 15.789 1.00 98.44 175 GLU A CA 1
ATOM 1340 C C . GLU A 1 175 ? -17.473 -2.774 14.338 1.00 98.44 175 GLU A C 1
ATOM 1342 O O . GLU A 1 175 ? -18.301 -2.649 13.427 1.00 98.44 175 GLU A O 1
ATOM 1347 N N . GLY A 1 176 ? -16.238 -3.213 14.119 1.00 98.56 176 GLY A N 1
ATOM 1348 C CA . GLY A 1 176 ? -15.738 -3.618 12.809 1.00 98.56 176 GLY A CA 1
ATOM 1349 C C . GLY A 1 176 ? -14.568 -2.776 12.320 1.00 98.56 176 GLY A C 1
ATOM 1350 O O . GLY A 1 176 ? -13.676 -2.433 13.089 1.00 98.56 176 GLY A O 1
ATOM 1351 N N . VAL A 1 177 ? -14.525 -2.485 11.022 1.00 98.88 177 VAL A N 1
ATOM 1352 C CA . VAL A 1 177 ? -13.378 -1.842 10.369 1.00 98.88 177 VAL A CA 1
ATOM 1353 C C . VAL A 1 177 ? -13.790 -0.496 9.788 1.00 98.88 177 VAL A C 1
ATOM 1355 O O . VAL A 1 177 ? -14.740 -0.409 9.010 1.00 98.88 177 VAL A O 1
ATOM 1358 N N . CYS A 1 178 ? -13.064 0.563 10.127 1.00 98.75 178 CYS A N 1
ATOM 1359 C CA . CYS A 1 178 ? -13.260 1.887 9.543 1.00 98.75 178 CYS A CA 1
ATOM 1360 C C . CYS A 1 178 ? -11.918 2.577 9.265 1.00 98.75 178 CYS A C 1
ATOM 1362 O O . CYS A 1 178 ? -10.853 2.084 9.620 1.00 98.75 178 CYS A O 1
ATOM 1364 N N . GLY A 1 179 ? -11.961 3.693 8.545 1.00 98.50 179 GLY A N 1
ATOM 1365 C CA . GLY A 1 179 ? -10.803 4.563 8.316 1.00 98.50 179 GLY A CA 1
ATOM 1366 C C . GLY A 1 179 ? -10.707 5.705 9.327 1.00 98.50 179 GLY A C 1
ATOM 1367 O O . GLY A 1 179 ? -11.726 6.076 9.917 1.00 98.50 179 GLY A O 1
ATOM 1368 N N . HIS A 1 180 ? -9.534 6.331 9.454 1.00 98.31 180 HIS A N 1
ATOM 1369 C CA . HIS A 1 180 ? -9.329 7.531 10.284 1.00 98.31 180 HIS A CA 1
ATOM 1370 C C . HIS A 1 180 ? -10.327 8.653 9.949 1.00 98.31 180 HIS A C 1
ATOM 1372 O O . HIS A 1 180 ? -10.779 9.367 10.844 1.00 98.31 180 HIS A O 1
ATOM 1378 N N . MET A 1 181 ? -10.776 8.751 8.692 1.00 97.50 181 MET A N 1
ATOM 1379 C CA . MET A 1 181 ? -11.835 9.670 8.240 1.00 97.50 181 MET A CA 1
ATOM 1380 C C . MET A 1 181 ? -13.213 9.494 8.901 1.00 97.50 181 MET A C 1
ATOM 1382 O O . MET A 1 181 ? -14.063 10.374 8.785 1.00 97.50 181 MET A O 1
ATOM 1386 N N . HIS A 1 182 ? -13.463 8.368 9.566 1.00 98.38 182 HIS A N 1
ATOM 1387 C CA . HIS A 1 182 ? -14.744 8.099 10.220 1.00 98.38 182 HIS A CA 1
ATOM 1388 C C . HIS A 1 182 ? -14.705 8.425 11.709 1.00 98.38 182 HIS A C 1
ATOM 1390 O O . HIS A 1 182 ? -15.741 8.727 12.292 1.00 98.38 182 HIS A O 1
ATOM 1396 N N . VAL A 1 183 ? -13.525 8.385 12.333 1.00 97.94 183 VAL A N 1
ATOM 1397 C CA . VAL A 1 183 ? -13.390 8.545 13.785 1.00 97.94 183 VAL A CA 1
ATOM 1398 C C . VAL A 1 183 ? -13.714 9.992 14.177 1.00 97.94 183 VAL A C 1
ATOM 1400 O O . VAL A 1 183 ? -13.115 10.902 13.589 1.00 97.94 183 VAL A O 1
ATOM 1403 N N . PRO A 1 184 ? -14.626 10.243 15.142 1.00 96.56 184 PRO A N 1
ATOM 1404 C CA . PRO A 1 184 ? -14.934 11.591 15.626 1.00 96.56 184 PRO A CA 1
ATOM 1405 C C . PRO A 1 184 ? -13.698 12.279 16.216 1.00 96.56 184 PRO A C 1
ATOM 1407 O O . PRO A 1 184 ? -12.674 11.640 16.441 1.00 96.56 184 PRO A O 1
ATOM 1410 N N . GLU A 1 185 ? -13.781 13.593 16.456 1.00 94.44 185 GLU A N 1
ATOM 1411 C CA . GLU A 1 185 ? -12.711 14.440 17.046 1.00 94.44 185 GLU A CA 1
ATOM 1412 C C . GLU A 1 185 ? -11.447 14.611 16.196 1.00 94.44 185 GLU A C 1
ATOM 1414 O O . GLU A 1 185 ? -10.655 15.527 16.413 1.00 94.44 185 GLU A O 1
ATOM 1419 N N . ASN A 1 186 ? -11.278 13.753 15.202 1.00 94.81 186 ASN A N 1
ATOM 1420 C CA . ASN A 1 186 ? -10.168 13.741 14.280 1.00 94.81 186 ASN A CA 1
ATOM 1421 C C . ASN A 1 186 ? -10.570 14.469 12.992 1.00 94.81 186 ASN A C 1
ATOM 1423 O O . ASN A 1 186 ? -11.737 14.496 12.602 1.00 94.81 186 ASN A O 1
ATOM 1427 N N . VAL A 1 187 ? -9.584 15.061 12.319 1.00 94.06 187 VAL A N 1
ATOM 1428 C CA . VAL A 1 187 ? -9.781 15.820 11.067 1.00 94.06 187 VAL A CA 1
ATOM 1429 C C . VAL A 1 187 ? -9.099 15.168 9.868 1.00 94.06 187 VAL A C 1
ATOM 1431 O O . VAL A 1 187 ? -9.046 15.737 8.787 1.00 94.06 187 VAL A O 1
ATOM 1434 N N . HIS A 1 188 ? -8.565 13.972 10.063 1.00 95.62 188 HIS A N 1
ATOM 1435 C CA . HIS A 1 188 ? -7.813 13.224 9.072 1.00 95.62 188 HIS A CA 1
ATOM 1436 C C . HIS A 1 188 ? -8.727 12.626 7.994 1.00 95.62 188 HIS A C 1
ATOM 1438 O O . HIS A 1 188 ? -9.911 12.390 8.247 1.00 95.62 188 HIS A O 1
ATOM 1444 N N . GLY A 1 189 ? -8.193 12.444 6.784 1.00 95.88 189 GLY A N 1
ATOM 1445 C CA . GLY A 1 189 ? -8.938 11.971 5.608 1.00 95.88 189 GLY A CA 1
ATOM 1446 C C . GLY A 1 189 ? -8.508 10.592 5.104 1.00 95.88 189 GLY A C 1
ATOM 1447 O O . GLY A 1 189 ? -9.085 10.081 4.143 1.00 95.88 189 GLY A O 1
ATOM 1448 N N . ASP A 1 190 ? -7.508 9.984 5.727 1.00 97.88 190 ASP A N 1
ATOM 1449 C CA . ASP A 1 190 ? -7.015 8.655 5.404 1.00 97.88 190 ASP A CA 1
ATOM 1450 C C . ASP A 1 190 ? -7.980 7.544 5.864 1.00 97.88 190 ASP A C 1
ATOM 1452 O O . ASP A 1 190 ? -8.806 7.747 6.766 1.00 97.88 190 ASP A O 1
ATOM 1456 N N . PRO A 1 191 ? -7.962 6.375 5.197 1.00 98.00 191 PRO A N 1
ATOM 1457 C CA . PRO A 1 191 ? -7.103 5.968 4.074 1.00 98.00 191 PRO A CA 1
ATOM 1458 C C . PRO A 1 191 ? -7.626 6.416 2.692 1.00 98.00 191 PRO A C 1
ATOM 1460 O O . PRO A 1 191 ? -7.301 5.804 1.673 1.00 98.00 191 PRO A O 1
ATOM 1463 N N . GLY A 1 192 ? -8.462 7.459 2.632 1.00 96.44 192 GLY A N 1
ATOM 1464 C CA . GLY A 1 192 ? -9.131 7.888 1.404 1.00 96.44 192 GLY A CA 1
ATOM 1465 C C . GLY A 1 192 ? -10.122 6.841 0.882 1.00 96.44 192 GLY A C 1
ATOM 1466 O O . GLY A 1 192 ? -10.626 6.000 1.630 1.00 96.44 192 GLY A O 1
ATOM 1467 N N . ALA A 1 193 ? -10.384 6.876 -0.423 1.00 95.00 193 ALA A N 1
ATOM 1468 C CA . ALA A 1 193 ? -11.302 5.957 -1.094 1.00 95.00 193 ALA A CA 1
ATOM 1469 C C . ALA A 1 193 ? -10.671 4.574 -1.334 1.00 95.00 193 ALA A C 1
ATOM 1471 O O . ALA A 1 193 ? -10.639 4.085 -2.461 1.00 95.00 193 ALA A O 1
ATOM 1472 N N . ILE A 1 194 ? -10.135 3.949 -0.283 1.00 97.12 194 ILE A N 1
ATOM 1473 C CA . ILE A 1 194 ? -9.668 2.562 -0.341 1.00 97.12 194 ILE A CA 1
ATOM 1474 C C . ILE A 1 194 ? -10.798 1.653 -0.841 1.00 97.12 194 ILE A C 1
ATOM 1476 O O . ILE A 1 194 ? -11.967 1.846 -0.501 1.00 97.12 194 ILE A O 1
ATOM 1480 N N . HIS A 1 195 ? -10.450 0.629 -1.619 1.00 95.12 195 HIS A N 1
ATOM 1481 C CA . HIS A 1 195 ? -11.389 -0.385 -2.103 1.00 95.12 195 HIS A CA 1
ATOM 1482 C C . HIS A 1 195 ? -11.882 -1.299 -0.959 1.00 95.12 195 HIS A C 1
ATOM 1484 O O . HIS A 1 195 ? -11.542 -2.483 -0.891 1.00 95.12 195 HIS A O 1
ATOM 1490 N N . PHE A 1 196 ? -12.675 -0.751 -0.037 1.00 97.31 196 PHE A N 1
ATOM 1491 C CA . PHE A 1 196 ? -13.087 -1.411 1.203 1.00 97.31 196 PHE A CA 1
ATOM 1492 C C . PHE A 1 196 ? -13.891 -2.692 0.959 1.00 97.31 196 PHE A C 1
ATOM 1494 O O . PHE A 1 196 ? -13.606 -3.718 1.575 1.00 97.31 196 PHE A O 1
ATOM 1501 N N . ASP A 1 197 ? -14.821 -2.682 0.002 1.00 94.62 197 ASP A N 1
ATOM 1502 C CA . ASP A 1 197 ? -15.589 -3.880 -0.358 1.00 94.62 197 ASP A CA 1
ATOM 1503 C C . ASP A 1 197 ? -14.668 -5.024 -0.794 1.00 94.62 197 ASP A C 1
ATOM 1505 O O . ASP A 1 197 ? -14.837 -6.170 -0.372 1.00 94.62 197 ASP A O 1
ATOM 1509 N N . ARG A 1 198 ? -13.634 -4.705 -1.585 1.00 94.81 198 ARG A N 1
ATOM 1510 C CA . ARG A 1 198 ? -12.639 -5.685 -2.024 1.00 94.81 198 ARG A CA 1
ATOM 1511 C C . ARG A 1 198 ? -11.797 -6.195 -0.857 1.00 94.81 198 ARG A C 1
ATOM 1513 O O . ARG A 1 198 ? -11.562 -7.398 -0.763 1.00 94.81 198 ARG A O 1
ATOM 1520 N N . LEU A 1 199 ? -11.374 -5.303 0.036 1.00 97.75 199 LEU A N 1
ATOM 1521 C CA . LEU A 1 199 ? -10.621 -5.644 1.244 1.00 97.75 199 LEU A CA 1
ATOM 1522 C C . LEU A 1 199 ? -11.404 -6.609 2.151 1.00 97.75 199 LEU A C 1
ATOM 1524 O O . LEU A 1 199 ? -10.862 -7.620 2.599 1.00 97.75 199 LEU A O 1
ATOM 1528 N N . ILE A 1 200 ? -12.688 -6.335 2.387 1.00 97.62 200 ILE A N 1
ATOM 1529 C CA . ILE A 1 200 ? -13.557 -7.187 3.208 1.00 97.62 200 ILE A CA 1
ATOM 1530 C C . ILE A 1 200 ? -13.844 -8.524 2.523 1.00 97.62 200 ILE A C 1
ATOM 1532 O O . ILE A 1 200 ? -13.849 -9.558 3.193 1.00 97.62 200 ILE A O 1
ATOM 1536 N N . ALA A 1 201 ? -14.046 -8.534 1.205 1.00 94.62 201 ALA A N 1
ATOM 1537 C CA . ALA A 1 201 ? -14.209 -9.767 0.441 1.00 94.62 201 ALA A CA 1
ATOM 1538 C C . ALA A 1 201 ? -12.977 -10.681 0.582 1.00 94.62 201 ALA A C 1
ATOM 1540 O O . ALA A 1 201 ? -13.108 -11.857 0.925 1.00 94.62 201 ALA A O 1
ATOM 1541 N N . LEU A 1 202 ? -11.772 -10.118 0.436 1.00 95.44 202 LEU A N 1
ATOM 1542 C CA . LEU A 1 202 ? -10.507 -10.826 0.663 1.00 95.44 202 LEU A CA 1
ATOM 1543 C C . LEU A 1 202 ? -10.403 -11.390 2.085 1.00 95.44 202 LEU A C 1
ATOM 1545 O O . LEU A 1 202 ? -10.014 -12.544 2.272 1.00 95.44 202 LEU A O 1
ATOM 1549 N N . ALA A 1 203 ? -10.791 -10.608 3.096 1.00 97.00 203 ALA A N 1
ATOM 1550 C CA . ALA A 1 203 ? -10.738 -11.041 4.493 1.00 97.00 203 ALA A CA 1
ATOM 1551 C C . ALA A 1 203 ? -11.705 -12.206 4.771 1.00 97.00 203 ALA A C 1
ATOM 1553 O O . ALA A 1 203 ? -11.404 -13.091 5.573 1.00 97.00 203 ALA A O 1
ATOM 1554 N N . LYS A 1 204 ? -12.840 -12.248 4.062 1.00 95.75 204 LYS A N 1
ATOM 1555 C CA . LYS A 1 204 ? -13.826 -13.340 4.112 1.00 95.75 204 LYS A CA 1
ATOM 1556 C C . LYS A 1 204 ? -13.411 -14.584 3.320 1.00 95.75 204 LYS A C 1
ATOM 1558 O O . LYS A 1 204 ? -14.090 -15.603 3.413 1.00 95.75 204 LYS A O 1
ATOM 1563 N N . GLY A 1 205 ? -12.286 -14.534 2.608 1.00 89.19 205 GLY A N 1
ATOM 1564 C CA . GLY A 1 205 ? -11.712 -15.680 1.910 1.00 89.19 205 GLY A CA 1
ATOM 1565 C C . GLY A 1 205 ? -11.880 -15.661 0.395 1.00 89.19 205 GLY A C 1
ATOM 1566 O O . GLY A 1 205 ? -11.524 -16.657 -0.237 1.00 89.19 205 GLY A O 1
ATOM 1567 N N . ASP A 1 206 ? -12.357 -14.562 -0.201 1.00 83.12 206 ASP A N 1
ATOM 1568 C CA . ASP A 1 206 ? -12.233 -14.403 -1.649 1.00 83.12 206 ASP A CA 1
ATOM 1569 C C . ASP A 1 206 ? -10.751 -14.476 -2.024 1.00 83.12 206 ASP A C 1
ATOM 1571 O O . ASP A 1 206 ? -9.907 -13.874 -1.349 1.00 83.12 206 ASP A O 1
ATOM 1575 N N . PRO A 1 207 ? -10.397 -15.193 -3.101 1.00 73.19 207 PRO A N 1
ATOM 1576 C CA . PRO A 1 207 ? -9.017 -15.219 -3.531 1.00 73.19 207 PRO A CA 1
ATOM 1577 C C . PRO A 1 207 ? -8.587 -13.789 -3.892 1.00 73.19 207 PRO A C 1
ATOM 1579 O O . PRO A 1 207 ? -9.378 -13.049 -4.501 1.00 73.19 207 PRO A O 1
ATOM 1582 N N . PRO A 1 208 ? -7.340 -13.380 -3.575 1.00 69.19 208 PRO A N 1
ATOM 1583 C CA . PRO A 1 208 ? -6.752 -12.230 -4.247 1.00 69.19 208 PRO A CA 1
ATOM 1584 C C . PRO A 1 208 ? -6.939 -12.445 -5.736 1.00 69.19 208 PRO A C 1
ATOM 1586 O O . PRO A 1 208 ? -6.800 -13.573 -6.223 1.00 69.19 208 PRO A O 1
ATOM 1589 N N . THR A 1 209 ? -7.306 -11.386 -6.457 1.00 62.50 209 THR A N 1
ATOM 1590 C CA . THR A 1 209 ? -7.250 -11.459 -7.901 1.00 62.50 209 THR A CA 1
ATOM 1591 C C . THR A 1 209 ? -5.794 -11.774 -8.128 1.00 62.50 209 THR A C 1
ATOM 1593 O O . THR A 1 209 ? -4.900 -11.041 -7.683 1.00 62.50 209 THR A O 1
ATOM 1596 N N . GLN A 1 210 ? -5.539 -12.964 -8.678 1.00 43.50 210 GLN A N 1
ATOM 1597 C CA . GLN A 1 210 ? -4.215 -13.206 -9.193 1.00 43.50 210 GLN A CA 1
ATOM 1598 C C . GLN A 1 210 ? -3.959 -11.987 -10.069 1.00 43.50 210 GLN A C 1
ATOM 1600 O O . GLN A 1 210 ? -4.851 -11.639 -10.858 1.00 43.50 210 GLN A O 1
ATOM 1605 N N . PRO A 1 211 ? -2.813 -11.295 -9.924 1.00 41.06 211 PRO A N 1
ATOM 1606 C CA . PRO A 1 211 ? -2.396 -10.467 -11.032 1.00 41.06 211 PRO A CA 1
ATOM 1607 C C . PRO A 1 211 ? -2.581 -11.373 -12.240 1.00 41.06 211 PRO A C 1
ATOM 1609 O O . PRO A 1 211 ? -2.127 -12.527 -12.199 1.00 41.06 211 PRO A O 1
ATOM 1612 N N . ALA A 1 212 ? -3.332 -10.910 -13.245 1.00 35.19 212 ALA A N 1
ATOM 1613 C CA . ALA A 1 212 ? -3.304 -11.597 -14.519 1.00 35.19 212 ALA A CA 1
ATOM 1614 C C . ALA A 1 212 ? -1.824 -11.934 -14.758 1.00 35.19 212 ALA A C 1
ATOM 1616 O O . ALA A 1 212 ? -0.979 -11.079 -14.427 1.00 35.19 212 ALA A O 1
ATOM 1617 N N . PRO A 1 213 ? -1.474 -13.158 -15.210 1.00 33.69 213 PRO A N 1
ATOM 1618 C CA . PRO A 1 213 ? -0.122 -13.367 -15.713 1.00 33.69 213 PRO A CA 1
ATOM 1619 C C . PRO A 1 213 ? 0.180 -12.120 -16.539 1.00 33.69 213 PRO A C 1
ATOM 1621 O O . PRO A 1 213 ? -0.726 -11.721 -17.285 1.00 33.69 213 PRO A O 1
ATOM 1624 N N . PRO A 1 214 ? 1.290 -11.406 -16.245 1.00 35.06 214 PRO A N 1
ATOM 1625 C CA . PRO A 1 214 ? 1.520 -10.085 -16.811 1.00 35.06 214 PRO A CA 1
ATOM 1626 C C . PRO A 1 214 ? 1.121 -10.176 -18.271 1.00 35.06 214 PRO A C 1
ATOM 1628 O O . PRO A 1 214 ? 1.536 -11.135 -18.932 1.00 35.06 214 PRO A O 1
ATOM 1631 N N . LYS A 1 215 ? 0.213 -9.295 -18.726 1.00 39.62 215 LYS A N 1
ATOM 1632 C CA . LYS A 1 215 ? -0.087 -9.238 -20.158 1.00 39.62 215 LYS A CA 1
ATOM 1633 C C . LYS A 1 215 ? 1.274 -9.276 -20.840 1.00 39.62 215 LYS A C 1
ATOM 1635 O O . LYS A 1 215 ? 2.177 -8.584 -20.372 1.00 39.62 215 LYS A O 1
ATOM 1640 N N . GLU A 1 216 ? 1.445 -10.119 -21.855 1.00 46.56 216 GLU A N 1
ATOM 1641 C CA . GLU A 1 216 ? 2.743 -10.335 -22.519 1.00 46.56 216 GLU A CA 1
ATOM 1642 C C . GLU A 1 216 ? 3.437 -9.016 -22.940 1.00 46.56 216 GLU A C 1
ATOM 1644 O O . GLU A 1 216 ? 4.633 -9.004 -23.196 1.00 46.56 216 GLU A O 1
ATOM 1649 N N . GLU A 1 217 ? 2.700 -7.902 -22.936 1.00 46.12 217 GLU A N 1
ATOM 1650 C CA . GLU A 1 217 ? 3.123 -6.512 -23.109 1.00 46.12 217 GLU A CA 1
ATOM 1651 C C . GLU A 1 217 ? 4.044 -5.940 -21.991 1.00 46.12 217 GLU A C 1
ATOM 1653 O O . GLU A 1 217 ? 4.904 -5.122 -22.306 1.00 46.12 217 GLU A O 1
ATOM 1658 N N . ASP A 1 218 ? 3.954 -6.374 -20.721 1.00 51.47 218 ASP A N 1
ATOM 1659 C CA . ASP A 1 218 ? 4.747 -5.805 -19.597 1.00 51.47 218 ASP A CA 1
ATOM 1660 C C . ASP A 1 218 ? 6.033 -6.586 -19.254 1.00 51.47 218 ASP A C 1
ATOM 1662 O O . ASP A 1 218 ? 6.897 -6.095 -18.516 1.00 51.47 218 ASP A O 1
ATOM 1666 N N . VAL A 1 219 ? 6.199 -7.807 -19.774 1.00 63.31 219 VAL A N 1
ATOM 1667 C CA . VAL A 1 219 ? 7.457 -8.555 -19.629 1.00 63.31 219 VAL A CA 1
ATOM 1668 C C . VAL A 1 219 ? 8.375 -8.155 -20.780 1.00 63.31 219 VAL A C 1
ATOM 1670 O O . VAL A 1 219 ? 8.012 -8.385 -21.934 1.00 63.31 219 VAL A O 1
ATOM 1673 N N . PRO A 1 220 ? 9.577 -7.604 -20.515 1.00 79.94 220 PRO A N 1
ATOM 1674 C CA . PRO A 1 220 ? 10.510 -7.364 -21.596 1.00 79.94 220 PRO A CA 1
ATOM 1675 C C . PRO A 1 220 ? 10.837 -8.683 -22.282 1.00 79.94 220 PRO A C 1
ATOM 1677 O O . PRO A 1 220 ? 11.295 -9.642 -21.655 1.00 79.94 220 PRO A O 1
ATOM 1680 N N . SER A 1 221 ? 10.664 -8.706 -23.591 1.00 89.69 221 SER A N 1
ATOM 1681 C CA . SER A 1 221 ? 11.257 -9.733 -24.419 1.00 89.69 221 SER A CA 1
ATOM 1682 C C . SER A 1 221 ? 12.777 -9.576 -24.405 1.00 89.69 221 SER A C 1
ATOM 1684 O O . SER A 1 221 ? 13.319 -8.468 -24.452 1.00 89.69 221 SER A O 1
ATOM 1686 N N . VAL A 1 222 ? 13.484 -10.704 -24.335 1.00 90.38 222 VAL A N 1
ATOM 1687 C CA . VAL A 1 222 ? 14.948 -10.723 -24.379 1.00 90.38 222 VAL A CA 1
ATOM 1688 C C . VAL A 1 222 ? 15.394 -10.685 -25.836 1.00 90.38 222 VAL A C 1
ATOM 1690 O O . VAL A 1 222 ? 15.100 -11.588 -26.619 1.00 90.38 222 VAL A O 1
ATOM 1693 N N . LEU A 1 223 ? 16.131 -9.643 -26.205 1.00 93.44 223 LEU A N 1
ATOM 1694 C CA . LEU A 1 223 ? 16.871 -9.585 -27.456 1.00 93.44 223 LEU A CA 1
ATOM 1695 C C . LEU A 1 223 ? 18.179 -10.364 -27.277 1.00 93.44 223 LEU A C 1
ATOM 1697 O O . LEU A 1 223 ? 18.958 -10.078 -26.369 1.00 93.44 223 LEU A O 1
ATOM 1701 N N . ASN A 1 224 ? 18.429 -11.330 -28.158 1.00 94.69 224 ASN A N 1
ATOM 1702 C CA . ASN A 1 224 ? 19.720 -12.000 -28.289 1.00 94.69 224 ASN A CA 1
ATOM 1703 C C . ASN A 1 224 ? 19.910 -12.484 -29.734 1.00 94.69 224 ASN A C 1
ATOM 1705 O O . ASN A 1 224 ? 19.425 -13.550 -30.117 1.00 94.69 224 ASN A O 1
ATOM 1709 N N . LYS A 1 225 ? 20.601 -11.683 -30.544 1.00 94.62 225 LYS A N 1
ATOM 1710 C CA . LYS A 1 225 ? 20.905 -11.954 -31.952 1.00 94.62 225 LYS A CA 1
ATOM 1711 C C . LYS A 1 225 ? 22.425 -12.043 -32.151 1.00 94.62 225 LYS A C 1
ATOM 1713 O O . LYS A 1 225 ? 23.052 -11.021 -32.443 1.00 94.62 225 LYS A O 1
ATOM 1718 N N . PRO A 1 226 ? 23.035 -13.220 -31.924 1.00 94.00 226 PRO A N 1
ATOM 1719 C CA . PRO A 1 226 ? 24.449 -13.445 -32.191 1.00 94.00 226 PRO A CA 1
ATOM 1720 C C . PRO A 1 226 ? 24.695 -13.835 -33.654 1.00 94.00 226 PRO A C 1
ATOM 1722 O O . PRO A 1 226 ? 23.949 -14.622 -34.239 1.00 94.00 226 PRO A O 1
ATOM 1725 N N . ASN A 1 227 ? 25.800 -13.353 -34.219 1.00 93.62 227 ASN A N 1
ATOM 1726 C CA . ASN A 1 227 ? 26.321 -13.773 -35.510 1.00 93.62 227 ASN A CA 1
ATOM 1727 C C . ASN A 1 227 ? 27.843 -13.963 -35.424 1.00 93.62 227 ASN A C 1
ATOM 1729 O O . ASN A 1 227 ? 28.587 -13.031 -35.114 1.00 93.62 227 ASN A O 1
ATOM 1733 N N . SER A 1 228 ? 28.284 -15.184 -35.721 1.00 90.81 228 SER A N 1
ATOM 1734 C CA . SER A 1 228 ? 29.694 -15.599 -35.689 1.00 90.81 228 SER A CA 1
ATOM 1735 C C . SER A 1 228 ? 30.300 -15.754 -37.086 1.00 90.81 228 SER A C 1
ATOM 1737 O O . SER A 1 228 ? 31.310 -16.429 -37.247 1.00 90.81 228 SER A O 1
ATOM 1739 N N . ILE A 1 229 ? 29.650 -15.216 -38.123 1.00 91.44 229 ILE A N 1
ATOM 1740 C CA . ILE A 1 229 ? 30.199 -15.209 -39.478 1.00 91.44 229 ILE A CA 1
ATOM 1741 C C . ILE A 1 229 ? 31.217 -14.078 -39.568 1.00 91.44 229 ILE A C 1
ATOM 1743 O O . ILE A 1 229 ? 30.843 -12.894 -39.553 1.00 91.44 229 ILE A O 1
ATOM 1747 N N . ASP A 1 230 ? 32.479 -14.471 -39.728 1.00 91.12 230 ASP A N 1
ATOM 1748 C CA . ASP A 1 230 ? 33.594 -13.572 -39.992 1.00 91.12 230 ASP A CA 1
ATOM 1749 C C . ASP A 1 230 ? 33.262 -12.615 -41.140 1.00 91.12 230 ASP A C 1
ATOM 1751 O O . ASP A 1 230 ? 32.879 -13.022 -42.240 1.00 91.12 230 ASP A O 1
ATOM 1755 N N . THR A 1 231 ? 33.412 -11.319 -40.888 1.00 93.00 231 THR A N 1
ATOM 1756 C CA . THR A 1 231 ? 33.154 -10.266 -41.875 1.00 93.00 231 THR A CA 1
ATOM 1757 C C . THR A 1 231 ? 34.376 -9.371 -41.998 1.00 93.00 231 THR A C 1
ATOM 1759 O O . THR A 1 231 ? 34.918 -8.901 -41.001 1.00 93.00 231 THR A O 1
ATOM 1762 N N . LEU A 1 232 ? 34.816 -9.122 -43.231 1.00 95.31 232 LEU A N 1
ATOM 1763 C CA . LEU A 1 232 ? 35.942 -8.233 -43.496 1.00 95.31 232 LEU A CA 1
ATOM 1764 C C . LEU A 1 232 ? 35.449 -6.786 -43.610 1.00 95.31 232 LEU A C 1
ATOM 1766 O O . LEU A 1 232 ? 34.718 -6.443 -44.541 1.00 95.31 232 LEU A O 1
ATOM 1770 N N . LEU A 1 233 ? 35.862 -5.936 -42.675 1.00 94.44 233 LEU A N 1
ATOM 1771 C CA . LEU A 1 233 ? 35.554 -4.511 -42.658 1.00 94.44 233 LEU A CA 1
ATOM 1772 C C . LEU A 1 233 ? 36.672 -3.749 -43.369 1.00 94.44 233 LEU A C 1
ATOM 1774 O O . LEU A 1 233 ? 37.818 -3.735 -42.921 1.00 94.44 233 LEU A O 1
ATOM 1778 N N . LYS A 1 234 ? 36.337 -3.095 -44.484 1.00 96.06 234 LYS A N 1
ATOM 1779 C CA . LYS A 1 234 ? 37.272 -2.197 -45.170 1.00 96.06 234 LYS A CA 1
ATOM 1780 C C . LYS A 1 234 ? 37.542 -0.977 -44.293 1.00 96.06 234 LYS A C 1
ATOM 1782 O O . LYS A 1 234 ? 36.589 -0.310 -43.884 1.00 96.06 234 LYS A O 1
ATOM 1787 N N . SER A 1 235 ? 38.818 -0.674 -44.056 1.00 94.19 235 SER A N 1
ATOM 1788 C CA . SER A 1 235 ? 39.224 0.440 -43.194 1.00 94.19 235 SER A CA 1
ATOM 1789 C C . SER A 1 235 ? 38.539 1.753 -43.600 1.00 94.19 235 SER A C 1
ATOM 1791 O O . SER A 1 235 ? 38.480 2.107 -44.782 1.00 94.19 235 SER A O 1
ATOM 1793 N N . GLY A 1 236 ? 37.959 2.454 -42.626 1.00 90.56 236 GLY A N 1
ATOM 1794 C CA . GLY A 1 236 ? 37.288 3.742 -42.800 1.00 90.56 236 GLY A CA 1
ATOM 1795 C C . GLY A 1 236 ? 35.911 3.692 -43.474 1.00 90.56 236 GLY A C 1
ATOM 1796 O O . GLY A 1 236 ? 35.327 4.751 -43.720 1.00 90.56 236 GLY A O 1
ATOM 1797 N N . ARG A 1 237 ? 35.349 2.511 -43.768 1.00 94.06 237 ARG A N 1
ATOM 1798 C CA . ARG A 1 237 ? 34.013 2.386 -44.380 1.00 94.06 237 ARG A CA 1
ATOM 1799 C C . ARG A 1 237 ? 32.952 1.954 -43.376 1.00 94.06 237 ARG A C 1
ATOM 1801 O O . ARG A 1 237 ? 33.182 1.060 -42.571 1.00 94.06 237 ARG A O 1
ATOM 1808 N N . TRP A 1 238 ? 31.777 2.574 -43.474 1.00 91.75 238 TRP A N 1
ATOM 1809 C CA . TRP A 1 238 ? 30.583 2.116 -42.769 1.00 91.75 238 TRP A CA 1
ATOM 1810 C C . TRP A 1 238 ? 30.048 0.842 -43.415 1.00 91.75 238 TRP A C 1
ATOM 1812 O O . TRP A 1 238 ? 29.903 0.770 -44.637 1.00 91.75 238 TRP A O 1
ATOM 1822 N N . VAL A 1 239 ? 29.743 -0.143 -42.582 1.00 93.06 239 VAL A N 1
ATOM 1823 C CA . VAL A 1 239 ? 29.171 -1.428 -42.970 1.00 93.06 239 VAL A CA 1
ATOM 1824 C C . VAL A 1 239 ? 27.974 -1.696 -42.071 1.00 93.06 239 VAL A C 1
ATOM 1826 O O . VAL A 1 239 ? 28.109 -1.696 -40.849 1.00 93.06 239 VAL A O 1
ATOM 1829 N N . G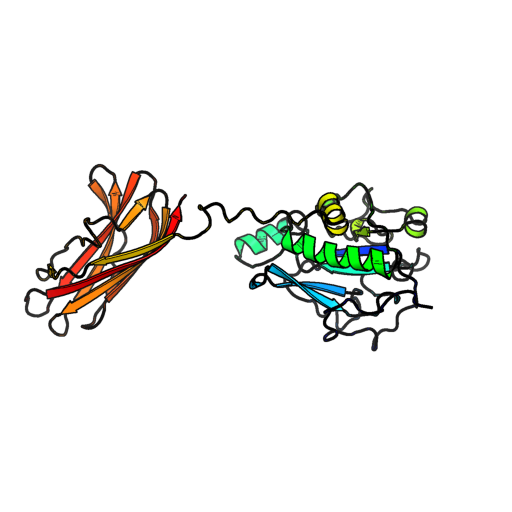LU A 1 240 ? 26.805 -1.916 -42.665 1.00 92.94 240 GLU A N 1
ATOM 1830 C CA . GLU A 1 240 ? 25.637 -2.402 -41.928 1.00 92.94 240 GLU A CA 1
ATOM 1831 C C . GLU A 1 240 ? 25.852 -3.859 -41.511 1.00 92.94 240 GLU A C 1
ATOM 1833 O O . GLU A 1 240 ? 26.313 -4.685 -42.304 1.00 92.94 240 GLU A O 1
ATOM 1838 N N . LEU A 1 241 ? 25.549 -4.172 -40.253 1.00 93.31 241 LEU A N 1
ATOM 1839 C CA . LEU A 1 241 ? 25.792 -5.490 -39.683 1.00 93.31 241 LEU A CA 1
ATOM 1840 C C . LEU A 1 241 ? 24.524 -6.337 -39.638 1.00 93.31 241 LEU A C 1
ATOM 1842 O O . LEU A 1 241 ? 23.493 -5.913 -39.127 1.00 93.31 241 LEU A O 1
ATOM 1846 N N . ALA A 1 242 ? 24.651 -7.591 -40.074 1.00 91.81 242 ALA A N 1
ATOM 1847 C CA . ALA A 1 242 ? 23.607 -8.599 -39.926 1.00 91.81 242 ALA A CA 1
ATOM 1848 C C . ALA A 1 242 ? 23.784 -9.401 -38.632 1.00 91.81 242 ALA A C 1
ATOM 1850 O O . ALA A 1 242 ? 24.800 -10.074 -38.477 1.00 91.81 242 ALA A O 1
ATOM 1851 N N . PHE A 1 243 ? 22.826 -9.383 -37.708 1.00 86.19 243 PHE A N 1
ATOM 1852 C CA . PHE A 1 243 ? 22.952 -10.049 -36.397 1.00 86.19 243 PHE A CA 1
ATOM 1853 C C . PHE A 1 243 ? 22.360 -11.463 -36.359 1.00 86.19 243 PHE A C 1
ATOM 1855 O O . PHE A 1 243 ? 22.639 -12.213 -35.433 1.00 86.19 243 PHE A O 1
ATOM 1862 N N . GLN A 1 244 ? 21.601 -11.849 -37.387 1.00 83.31 244 GLN A N 1
ATOM 1863 C CA . GLN A 1 244 ? 21.185 -13.227 -37.674 1.00 83.31 244 GLN A CA 1
ATOM 1864 C C . GLN A 1 244 ? 21.176 -13.422 -39.199 1.00 83.31 244 GLN A C 1
ATOM 1866 O O . GLN A 1 244 ? 22.231 -13.338 -39.827 1.00 83.31 244 GLN A O 1
ATOM 1871 N N . THR A 1 245 ? 20.004 -13.646 -39.796 1.00 79.00 245 THR A N 1
ATOM 1872 C CA . THR A 1 245 ? 19.796 -13.772 -41.244 1.00 79.00 245 THR A CA 1
ATOM 1873 C C . THR A 1 245 ? 19.670 -12.426 -41.955 1.00 79.00 245 THR A C 1
ATOM 1875 O O . THR A 1 245 ? 19.779 -12.384 -43.176 1.00 79.00 245 THR A O 1
ATOM 1878 N N . ASP A 1 246 ? 19.445 -11.339 -41.214 1.00 85.69 246 ASP A N 1
ATOM 1879 C CA . ASP A 1 246 ? 19.239 -9.990 -41.741 1.00 85.69 246 ASP A CA 1
ATOM 1880 C C . ASP A 1 246 ? 19.930 -8.906 -40.885 1.00 85.69 246 ASP A C 1
ATOM 1882 O O . ASP A 1 246 ? 20.544 -9.196 -39.849 1.00 85.69 246 ASP A O 1
ATOM 1886 N N . GLY A 1 247 ? 19.857 -7.659 -41.367 1.00 86.94 247 GLY A N 1
ATOM 1887 C CA . GLY A 1 247 ? 20.343 -6.442 -40.700 1.00 86.94 247 GLY A CA 1
ATOM 1888 C C . GLY A 1 247 ? 19.409 -5.884 -39.623 1.00 86.94 247 GLY A C 1
ATOM 1889 O O . GLY A 1 247 ? 19.757 -4.910 -38.956 1.00 86.94 247 GLY A O 1
ATOM 1890 N N . VAL A 1 248 ? 18.233 -6.487 -39.425 1.00 91.56 248 VAL A N 1
ATOM 1891 C CA . VAL A 1 248 ? 17.191 -5.938 -38.553 1.00 91.56 248 VAL A CA 1
ATOM 1892 C C . VAL A 1 248 ? 17.412 -6.417 -37.124 1.00 91.56 248 VAL A C 1
ATOM 1894 O O . VAL A 1 248 ? 17.323 -7.605 -36.808 1.00 91.56 248 VAL A O 1
ATOM 1897 N N . ILE A 1 249 ? 17.638 -5.487 -36.204 1.00 93.38 249 ILE A N 1
ATOM 1898 C CA . ILE A 1 249 ? 17.751 -5.784 -34.774 1.00 93.38 249 ILE A CA 1
ATOM 1899 C C . ILE A 1 249 ? 16.355 -5.938 -34.165 1.00 93.38 249 ILE A C 1
ATOM 1901 O O . ILE A 1 249 ? 16.045 -6.998 -33.618 1.00 93.38 249 ILE A O 1
ATOM 1905 N N . LEU A 1 250 ? 15.501 -4.921 -34.317 1.00 92.31 250 LEU A N 1
ATOM 1906 C CA . LEU A 1 250 ? 14.121 -4.878 -33.815 1.00 92.31 250 LEU A CA 1
ATOM 1907 C C . LEU A 1 250 ? 13.186 -4.267 -34.865 1.00 92.31 250 LEU A C 1
ATOM 1909 O O . LEU A 1 250 ? 13.601 -3.410 -35.638 1.00 92.31 250 LEU A O 1
ATOM 1913 N N . THR A 1 251 ? 11.921 -4.682 -34.876 1.00 92.62 251 THR A N 1
ATOM 1914 C CA . THR A 1 251 ? 10.851 -4.055 -35.673 1.00 92.62 251 THR A CA 1
ATOM 1915 C C . THR A 1 251 ? 9.822 -3.468 -34.718 1.00 92.62 251 THR A C 1
ATOM 1917 O O . THR A 1 251 ? 9.434 -4.136 -33.762 1.00 92.62 251 THR A O 1
ATOM 1920 N N . GLY A 1 252 ? 9.420 -2.220 -34.948 1.00 88.69 252 GLY A N 1
ATOM 1921 C CA . GLY A 1 252 ? 8.449 -1.533 -34.103 1.00 88.69 252 GLY A CA 1
ATOM 1922 C C . GLY A 1 252 ? 6.999 -1.955 -34.371 1.00 88.69 252 GLY A C 1
ATOM 1923 O O . GLY A 1 252 ? 6.710 -2.526 -35.427 1.00 88.69 252 GLY A O 1
ATOM 1924 N N . PRO A 1 253 ? 6.063 -1.613 -33.468 1.00 90.00 253 PRO A N 1
ATOM 1925 C CA . PRO A 1 253 ? 6.243 -0.702 -32.335 1.00 90.00 253 PRO A CA 1
ATOM 1926 C C . PRO A 1 253 ? 6.863 -1.378 -31.098 1.00 90.00 253 PRO A C 1
ATOM 1928 O O . PRO A 1 253 ? 6.278 -2.292 -30.525 1.00 90.00 253 PRO A O 1
ATOM 1931 N N . VAL A 1 254 ? 8.050 -0.923 -30.677 1.00 89.62 254 VAL A N 1
ATOM 1932 C CA . VAL A 1 254 ? 8.705 -1.396 -29.444 1.00 89.62 254 VAL A CA 1
ATOM 1933 C C . VAL A 1 254 ? 9.464 -0.276 -28.731 1.00 89.62 254 VAL A C 1
ATOM 1935 O O . VAL A 1 254 ? 10.023 0.612 -29.375 1.00 89.62 254 VAL A O 1
ATOM 1938 N N . VAL A 1 255 ? 9.552 -0.337 -27.405 1.00 85.88 255 VAL A N 1
ATOM 1939 C CA . VAL A 1 255 ? 10.562 0.388 -26.608 1.00 85.88 255 VAL A CA 1
ATOM 1940 C C . VAL A 1 255 ? 11.704 -0.576 -26.328 1.00 85.88 255 VAL A C 1
ATOM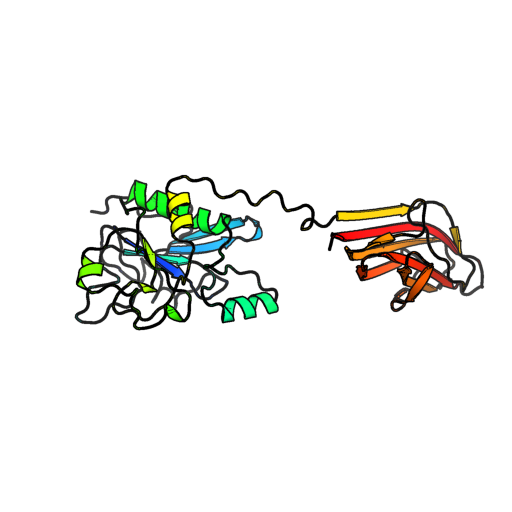 1942 O O . VAL A 1 255 ? 11.461 -1.755 -26.092 1.00 85.88 255 VAL A O 1
ATOM 1945 N N . HIS A 1 256 ? 12.952 -0.117 -26.373 1.00 91.31 256 HIS A N 1
ATOM 1946 C CA . HIS A 1 256 ? 14.101 -1.010 -26.264 1.00 91.31 256 HIS A CA 1
ATOM 1947 C C . HIS A 1 256 ? 15.255 -0.434 -25.446 1.00 91.31 256 HIS A C 1
ATOM 1949 O O . HIS A 1 256 ? 15.478 0.776 -25.388 1.00 91.31 256 HIS A O 1
ATOM 1955 N N . GLN A 1 257 ? 16.007 -1.358 -24.858 1.00 90.69 257 GLN A N 1
ATOM 1956 C CA . GLN A 1 257 ? 17.344 -1.184 -24.313 1.00 90.69 257 GLN A CA 1
ATOM 1957 C C . GLN A 1 257 ? 18.243 -2.183 -25.033 1.00 90.69 257 GLN A C 1
ATOM 1959 O O . GLN A 1 257 ? 18.153 -3.387 -24.799 1.00 90.69 257 GLN A O 1
ATOM 1964 N N . THR A 1 258 ? 19.075 -1.709 -25.953 1.00 92.19 258 THR A N 1
ATOM 1965 C CA . THR A 1 258 ? 19.883 -2.557 -26.834 1.00 92.19 258 THR A CA 1
ATOM 1966 C C . THR A 1 258 ? 21.362 -2.274 -26.647 1.00 92.19 258 THR A C 1
ATOM 1968 O O . THR A 1 258 ? 21.787 -1.125 -26.610 1.00 92.19 258 THR A O 1
ATOM 1971 N N . MET A 1 259 ? 22.148 -3.341 -26.586 1.00 93.12 259 MET A N 1
ATOM 1972 C CA . MET A 1 259 ? 23.600 -3.330 -26.640 1.00 93.12 259 MET A CA 1
ATOM 1973 C C . MET A 1 259 ? 24.061 -4.135 -27.856 1.00 93.12 259 MET A C 1
ATOM 1975 O O . MET A 1 259 ? 23.612 -5.264 -28.049 1.00 93.12 259 MET A O 1
ATOM 1979 N N . VAL A 1 260 ? 24.980 -3.586 -28.643 1.00 93.06 260 VAL A N 1
ATOM 1980 C CA . VAL A 1 260 ? 25.741 -4.310 -29.662 1.00 93.06 260 VAL A CA 1
ATOM 1981 C C . VAL A 1 260 ? 27.151 -4.541 -29.142 1.00 93.06 260 VAL A C 1
ATOM 1983 O O . VAL A 1 260 ? 27.857 -3.581 -28.863 1.00 93.06 260 VAL A O 1
ATOM 1986 N N . HIS A 1 261 ? 27.563 -5.801 -29.034 1.00 92.50 261 HIS A N 1
ATOM 1987 C CA . HIS A 1 261 ? 28.933 -6.187 -28.703 1.00 92.50 261 HIS A CA 1
ATOM 1988 C C . HIS A 1 261 ? 29.624 -6.736 -29.951 1.00 92.50 261 HIS A C 1
ATOM 1990 O O . HIS A 1 261 ? 29.085 -7.633 -30.602 1.00 92.50 261 HIS A O 1
ATOM 1996 N N . LEU A 1 262 ? 30.805 -6.210 -30.277 1.00 92.94 262 LEU A N 1
ATOM 1997 C CA . LEU A 1 262 ? 31.648 -6.633 -31.392 1.00 92.94 262 LEU A CA 1
ATOM 1998 C C . LEU A 1 262 ? 32.984 -7.181 -30.888 1.00 92.94 262 LEU A C 1
ATOM 2000 O O . LEU A 1 262 ? 33.646 -6.548 -30.072 1.00 92.94 262 LEU A O 1
ATOM 2004 N N . LEU A 1 263 ? 33.413 -8.309 -31.445 1.00 91.75 263 LEU A N 1
ATOM 2005 C CA . LEU A 1 263 ? 34.754 -8.858 -31.275 1.00 91.75 263 LEU A CA 1
ATOM 2006 C C . LEU A 1 263 ? 35.499 -8.763 -32.604 1.00 91.75 263 LEU A C 1
ATOM 2008 O O . LEU A 1 263 ? 35.061 -9.344 -33.602 1.00 91.75 263 LEU A O 1
ATOM 2012 N N . LEU A 1 264 ? 36.618 -8.044 -32.610 1.00 91.00 264 LEU A N 1
ATOM 2013 C CA . LEU A 1 264 ? 37.421 -7.795 -33.800 1.00 91.00 264 LEU A CA 1
ATOM 2014 C C . LEU A 1 264 ? 38.832 -8.363 -33.621 1.00 91.00 264 LEU A C 1
ATOM 2016 O O . LEU A 1 264 ? 39.366 -8.369 -32.519 1.00 91.00 264 LEU A O 1
ATOM 2020 N N . ASP A 1 265 ? 39.422 -8.807 -34.723 1.00 91.44 265 ASP A N 1
ATOM 2021 C CA . ASP A 1 265 ? 40.859 -9.014 -34.888 1.00 91.44 265 ASP A CA 1
ATOM 2022 C C . ASP A 1 265 ? 41.379 -7.852 -35.745 1.00 91.44 265 ASP A C 1
ATOM 2024 O O . ASP A 1 265 ? 41.017 -7.711 -36.923 1.00 91.44 265 ASP A O 1
ATOM 2028 N N . ALA A 1 266 ? 42.112 -6.943 -35.101 1.00 89.19 266 ALA A N 1
ATOM 2029 C CA . ALA A 1 266 ? 42.471 -5.640 -35.641 1.00 89.19 266 ALA A CA 1
ATOM 2030 C C . ALA A 1 266 ? 43.882 -5.222 -35.195 1.00 89.19 266 ALA A C 1
ATOM 2032 O O . ALA A 1 266 ? 44.283 -5.546 -34.077 1.00 89.19 266 ALA A O 1
ATOM 2033 N N . PRO A 1 267 ? 44.616 -4.442 -36.011 1.00 87.50 267 PRO A N 1
ATOM 2034 C CA . PRO A 1 267 ? 45.865 -3.829 -35.574 1.00 87.50 267 PRO A CA 1
ATOM 2035 C C . PRO A 1 267 ? 45.675 -2.911 -34.361 1.00 87.50 267 PRO A C 1
ATOM 2037 O O . PRO A 1 267 ? 44.648 -2.228 -34.238 1.00 87.50 267 PRO A O 1
ATOM 2040 N N . ASP A 1 268 ? 46.707 -2.818 -33.523 1.00 86.75 268 ASP A N 1
ATOM 2041 C CA . ASP A 1 268 ? 46.756 -1.868 -32.412 1.00 86.75 268 ASP A CA 1
ATOM 2042 C C . ASP A 1 268 ? 46.494 -0.433 -32.890 1.00 86.75 268 ASP A C 1
ATOM 2044 O O . ASP A 1 268 ? 47.008 0.019 -33.915 1.00 86.75 268 ASP A O 1
ATOM 2048 N N . GLY A 1 269 ? 45.680 0.302 -32.130 1.00 85.50 269 GLY A N 1
ATOM 2049 C CA . GLY A 1 269 ? 45.286 1.672 -32.470 1.00 85.50 269 GLY A CA 1
ATOM 2050 C C . GLY A 1 269 ? 44.138 1.779 -33.479 1.00 85.50 269 GLY A C 1
ATOM 2051 O O . GLY A 1 269 ? 43.804 2.892 -33.886 1.00 85.50 269 GLY A O 1
ATOM 2052 N N . THR A 1 270 ? 43.508 0.666 -33.868 1.00 88.75 270 THR A N 1
ATOM 2053 C CA . THR A 1 270 ? 42.261 0.697 -34.647 1.00 88.75 270 THR A CA 1
ATOM 2054 C C . THR A 1 270 ? 41.154 1.412 -33.867 1.00 88.75 270 THR A C 1
ATOM 2056 O O . THR A 1 270 ? 40.850 1.056 -32.728 1.00 88.75 270 THR A O 1
ATOM 2059 N N . ARG A 1 271 ? 40.520 2.410 -34.495 1.00 89.25 271 ARG A N 1
ATOM 2060 C CA . ARG A 1 271 ? 39.335 3.102 -33.958 1.00 89.25 271 ARG A CA 1
ATOM 2061 C C . ARG A 1 271 ? 38.066 2.437 -34.474 1.00 89.25 271 ARG A C 1
ATOM 2063 O O . ARG A 1 271 ? 37.952 2.226 -35.684 1.00 89.25 271 ARG A O 1
ATOM 2070 N N . VAL A 1 272 ? 37.113 2.153 -33.587 1.00 89.19 272 VAL A N 1
ATOM 2071 C CA . VAL A 1 272 ? 35.839 1.516 -33.941 1.00 89.19 272 VAL A CA 1
ATOM 2072 C C . VAL A 1 272 ? 34.686 2.444 -33.579 1.00 89.19 272 VAL A C 1
ATOM 2074 O O . VAL A 1 272 ? 34.568 2.933 -32.460 1.00 89.19 272 VAL A O 1
ATOM 2077 N N . GLU A 1 273 ? 33.822 2.693 -34.550 1.00 89.25 273 GLU A N 1
ATOM 2078 C CA . GLU A 1 273 ? 32.645 3.540 -34.400 1.00 89.25 273 GLU A CA 1
ATOM 2079 C C . GLU A 1 273 ? 31.396 2.719 -34.676 1.00 89.25 273 GLU A C 1
ATOM 2081 O O . GLU A 1 273 ? 31.334 1.976 -35.660 1.00 89.25 273 GLU A O 1
ATOM 2086 N N . GLY A 1 274 ? 30.398 2.880 -33.817 1.00 89.12 274 GLY A N 1
ATOM 2087 C CA . GLY A 1 274 ? 29.103 2.229 -33.926 1.00 89.12 274 GLY A CA 1
ATOM 2088 C C . GLY A 1 274 ? 27.989 3.249 -34.089 1.00 89.12 274 GLY A C 1
ATOM 2089 O O . GLY A 1 274 ? 28.019 4.310 -33.463 1.00 89.12 274 GLY A O 1
ATOM 2090 N N . GLN A 1 275 ? 26.993 2.933 -34.914 1.00 88.44 275 GLN A N 1
ATOM 2091 C CA . GLN A 1 275 ? 25.823 3.785 -35.091 1.00 88.44 275 GLN A CA 1
ATOM 2092 C C . GLN A 1 275 ? 24.550 2.953 -35.234 1.00 88.44 275 GLN A C 1
ATOM 2094 O O 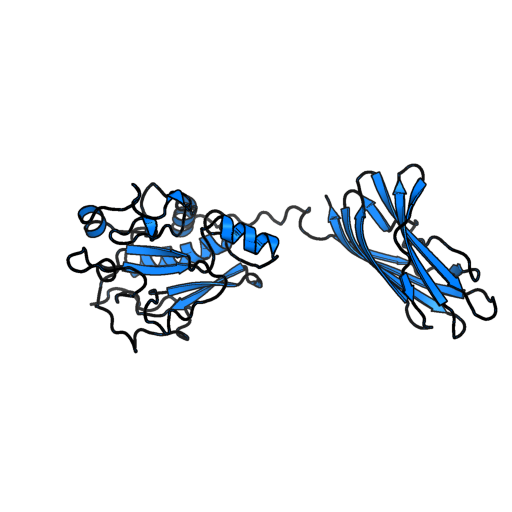. GLN A 1 275 ? 24.421 2.139 -36.151 1.00 88.44 275 GLN A O 1
ATOM 2099 N N . PHE A 1 276 ? 23.589 3.212 -34.349 1.00 89.88 276 PHE A N 1
ATOM 2100 C CA . PHE A 1 276 ? 22.213 2.753 -34.504 1.00 89.88 276 PHE A CA 1
ATOM 2101 C C . PHE A 1 276 ? 21.454 3.688 -35.448 1.00 89.88 276 PHE A C 1
ATOM 2103 O O . PHE A 1 276 ? 21.679 4.899 -35.456 1.00 89.88 276 PHE A O 1
ATOM 2110 N N . PHE A 1 277 ? 20.535 3.151 -36.238 1.00 88.69 277 PHE A N 1
ATOM 2111 C CA . PHE A 1 277 ? 19.671 3.952 -37.106 1.00 88.69 277 PHE A CA 1
ATOM 2112 C C . PHE A 1 277 ? 18.331 3.252 -37.318 1.00 88.69 277 PHE A C 1
ATOM 2114 O O . PHE A 1 277 ? 18.235 2.034 -37.153 1.00 88.69 277 PHE A O 1
ATOM 2121 N N . LEU A 1 278 ? 17.297 4.023 -37.660 1.00 88.12 278 LEU A N 1
ATOM 2122 C CA . LEU A 1 278 ? 15.998 3.476 -38.047 1.00 88.12 278 LEU A CA 1
ATOM 2123 C C . LEU A 1 278 ? 15.822 3.535 -39.555 1.00 88.12 278 LEU A C 1
ATOM 2125 O O . LEU A 1 278 ? 16.219 4.516 -40.176 1.00 88.12 278 LEU A O 1
ATOM 2129 N N . THR A 1 279 ? 15.155 2.539 -40.116 1.00 86.94 279 THR A N 1
ATOM 2130 C CA . THR A 1 279 ? 14.604 2.561 -41.476 1.00 86.94 279 THR A CA 1
ATOM 2131 C C . THR A 1 279 ? 13.081 2.469 -41.399 1.00 86.94 279 THR A C 1
ATOM 2133 O O . THR A 1 279 ? 12.539 1.996 -40.398 1.00 86.94 279 THR A O 1
ATOM 2136 N N . ASP A 1 280 ? 12.345 2.954 -42.400 1.00 78.88 280 ASP A N 1
ATOM 2137 C CA . ASP A 1 280 ? 10.992 2.430 -42.660 1.00 78.88 280 ASP A CA 1
ATOM 2138 C C . ASP A 1 280 ? 11.036 1.219 -43.594 1.00 78.88 280 ASP A C 1
ATOM 2140 O O . ASP A 1 280 ? 12.080 0.823 -44.105 1.00 78.88 280 ASP A O 1
ATOM 2144 N N . SER A 1 281 ? 9.860 0.651 -43.848 1.00 63.41 281 SER A N 1
ATOM 2145 C CA . SER A 1 281 ? 9.645 -0.423 -44.819 1.00 63.41 281 SER A CA 1
ATOM 2146 C C . SER A 1 281 ? 10.003 -0.048 -46.269 1.00 63.41 281 SER A C 1
ATOM 2148 O O . SER A 1 281 ? 10.047 -0.943 -47.111 1.00 63.41 281 SER A O 1
ATOM 2150 N N . ALA A 1 282 ? 10.272 1.230 -46.571 1.00 60.62 282 ALA A N 1
ATOM 2151 C CA . ALA A 1 282 ? 10.770 1.700 -47.865 1.00 60.62 282 ALA A CA 1
ATOM 2152 C C . ALA A 1 282 ? 12.300 1.921 -47.886 1.00 60.62 282 ALA A C 1
ATOM 2154 O O . ALA A 1 282 ? 12.865 2.100 -48.965 1.00 60.62 282 ALA A O 1
ATOM 2155 N N . GLY A 1 283 ? 12.974 1.837 -46.731 1.00 61.41 283 GLY A N 1
ATOM 2156 C CA . GLY A 1 283 ? 14.427 1.949 -46.588 1.00 61.41 283 GLY A CA 1
ATOM 2157 C C . GLY A 1 283 ? 14.944 3.350 -46.244 1.00 61.41 283 GLY A C 1
ATOM 2158 O O . GLY A 1 283 ? 16.161 3.536 -46.218 1.00 61.41 283 GLY A O 1
ATOM 2159 N N . ASP A 1 284 ? 14.075 4.325 -45.954 1.00 67.62 284 ASP A N 1
ATOM 2160 C CA . ASP A 1 284 ? 14.509 5.687 -45.616 1.00 67.62 284 ASP A CA 1
ATOM 2161 C C . ASP A 1 284 ? 15.070 5.750 -44.189 1.00 67.62 284 ASP A C 1
ATOM 2163 O O . ASP A 1 284 ? 14.403 5.388 -43.214 1.00 67.62 284 ASP A O 1
ATOM 2167 N N . THR A 1 285 ? 16.311 6.228 -44.065 1.00 73.88 285 THR A N 1
ATOM 2168 C CA . THR A 1 285 ? 17.092 6.201 -42.821 1.00 73.88 285 THR A CA 1
ATOM 2169 C C . THR A 1 285 ? 16.897 7.451 -41.958 1.00 73.88 285 THR A C 1
ATOM 2171 O O . THR A 1 285 ? 17.089 8.567 -42.443 1.00 73.88 285 THR A O 1
ATOM 2174 N N . SER A 1 286 ? 16.649 7.285 -40.655 1.00 63.25 286 SER A N 1
ATOM 2175 C CA . SER A 1 286 ? 16.857 8.327 -39.637 1.00 63.25 286 SER A CA 1
ATOM 2176 C C . SER A 1 286 ? 17.995 7.922 -38.696 1.00 63.25 286 SER A C 1
ATOM 2178 O O . SER A 1 286 ? 17.929 6.862 -38.068 1.00 63.25 286 SER A O 1
ATOM 2180 N N . ASP A 1 287 ? 19.033 8.748 -38.595 1.00 54.12 287 ASP A N 1
ATOM 2181 C CA . ASP A 1 287 ? 20.256 8.423 -37.852 1.00 54.12 287 ASP A CA 1
ATOM 2182 C C . ASP A 1 287 ? 20.147 8.750 -36.349 1.00 54.12 287 ASP A C 1
ATOM 2184 O O . ASP A 1 287 ? 19.672 9.823 -35.970 1.00 54.12 287 ASP A O 1
ATOM 2188 N N . TYR A 1 288 ? 20.671 7.864 -35.492 1.00 60.66 288 TYR A N 1
ATOM 2189 C CA . TYR A 1 288 ? 21.061 8.214 -34.119 1.00 60.66 288 TYR A CA 1
ATOM 2190 C C . TYR A 1 288 ? 22.534 8.632 -34.063 1.00 60.66 288 TYR A C 1
ATOM 2192 O O . TYR A 1 288 ? 23.304 8.373 -34.987 1.00 60.66 288 TY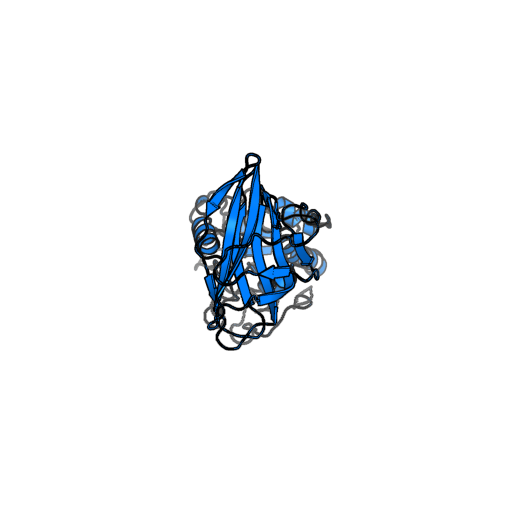R A O 1
ATOM 2200 N N . LEU A 1 289 ? 22.933 9.305 -32.981 1.00 55.31 289 LEU A N 1
ATOM 2201 C CA . LEU A 1 289 ? 24.304 9.787 -32.801 1.00 55.31 289 LEU A CA 1
ATOM 2202 C C . LEU A 1 289 ? 25.309 8.615 -32.782 1.00 55.31 289 LEU A C 1
ATOM 2204 O O . LEU A 1 289 ? 25.023 7.591 -32.159 1.00 55.31 289 LEU A O 1
ATOM 2208 N N . PRO A 1 290 ? 26.476 8.748 -33.438 1.00 55.84 290 PRO A N 1
ATOM 2209 C CA . PRO A 1 290 ? 27.541 7.759 -33.337 1.00 55.84 290 PRO A CA 1
ATOM 2210 C C . PRO A 1 290 ? 28.109 7.714 -31.914 1.00 55.84 290 PRO A C 1
ATOM 2212 O O . PRO A 1 290 ? 28.230 8.741 -31.243 1.00 55.84 290 PRO A O 1
ATOM 2215 N N . SER A 1 291 ? 28.477 6.515 -31.477 1.00 60.16 291 SER A N 1
ATOM 2216 C CA . SER A 1 291 ? 29.243 6.270 -30.254 1.00 60.16 291 SER A CA 1
ATOM 2217 C C . SER A 1 291 ? 30.641 5.780 -30.629 1.00 60.16 291 SER A C 1
ATOM 2219 O O . SER A 1 291 ? 30.778 4.867 -31.449 1.00 60.16 291 SER A O 1
ATOM 2221 N N . ASP A 1 292 ? 31.656 6.399 -30.028 1.00 57.53 292 ASP A N 1
ATOM 2222 C CA . ASP A 1 292 ? 33.070 6.148 -30.299 1.00 57.53 292 ASP A CA 1
ATOM 2223 C C . ASP A 1 292 ? 33.677 5.262 -29.208 1.00 57.53 292 ASP A C 1
ATOM 2225 O O . ASP A 1 292 ? 33.645 5.637 -28.036 1.00 57.53 292 ASP A O 1
ATOM 2229 N N . GLU A 1 293 ? 34.308 4.149 -29.586 1.00 61.44 293 GLU A N 1
ATOM 2230 C CA . GLU A 1 293 ? 35.155 3.367 -28.680 1.00 61.44 293 GLU A CA 1
ATOM 2231 C C . GLU A 1 293 ? 36.546 3.117 -29.293 1.00 61.44 293 GLU A C 1
ATOM 2233 O O . GLU A 1 293 ? 36.716 2.949 -30.504 1.00 61.44 293 GLU A O 1
ATOM 2238 N N . ALA A 1 294 ? 37.577 3.124 -28.445 1.00 52.81 294 ALA A N 1
ATOM 2239 C CA . ALA A 1 294 ? 38.963 2.886 -28.835 1.00 52.81 294 ALA A CA 1
ATOM 2240 C C . ALA A 1 294 ? 39.527 1.706 -28.037 1.00 52.81 294 ALA A C 1
ATOM 2242 O O . ALA A 1 294 ? 39.640 1.793 -26.816 1.00 52.81 294 ALA A O 1
ATOM 2243 N N . GLY A 1 295 ? 39.912 0.625 -28.716 1.00 53.41 295 GLY A N 1
ATOM 2244 C CA . GLY A 1 295 ? 40.604 -0.494 -28.075 1.00 53.41 295 GLY A CA 1
ATOM 2245 C C . GLY A 1 295 ? 40.526 -1.809 -28.864 1.00 53.41 295 GLY A C 1
ATOM 2246 O O . GLY A 1 295 ? 39.556 -2.017 -29.589 1.00 53.41 295 GLY A O 1
ATOM 2247 N N . PRO A 1 296 ? 41.535 -2.693 -28.738 1.00 47.09 296 PRO A N 1
ATOM 2248 C CA . PRO A 1 296 ? 41.628 -3.947 -29.493 1.00 47.09 296 PRO A CA 1
ATOM 2249 C C . PRO A 1 296 ? 40.791 -5.109 -28.921 1.00 47.09 296 PRO A C 1
ATOM 2251 O O . PRO A 1 296 ? 40.760 -6.179 -29.520 1.00 47.09 296 PRO A O 1
ATOM 2254 N N . GLU A 1 297 ? 40.087 -4.928 -27.797 1.00 56.88 297 GLU A N 1
ATOM 2255 C CA . GLU A 1 297 ? 39.350 -6.010 -27.130 1.00 56.88 297 GLU A CA 1
ATOM 2256 C C . GLU A 1 297 ? 37.908 -5.596 -26.808 1.00 56.88 297 GLU A C 1
ATOM 2258 O O . GLU A 1 297 ? 37.678 -4.840 -25.872 1.00 56.88 297 GLU A O 1
ATOM 2263 N N . GLY A 1 298 ? 36.950 -6.117 -27.587 1.00 67.38 298 GLY A N 1
ATOM 2264 C CA . GLY A 1 298 ? 35.505 -6.038 -27.327 1.00 67.38 298 GLY A CA 1
ATOM 2265 C C . GLY A 1 298 ? 34.912 -4.622 -27.322 1.00 67.38 298 GLY A C 1
ATOM 2266 O O . GLY A 1 298 ? 34.979 -3.932 -26.313 1.00 67.38 298 GLY A O 1
ATOM 2267 N N . CYS A 1 299 ? 34.247 -4.205 -28.406 1.00 85.88 299 CYS A N 1
ATOM 2268 C CA . CYS A 1 299 ? 33.550 -2.909 -28.451 1.00 85.88 299 CYS A CA 1
ATOM 2269 C C . CYS A 1 299 ? 32.069 -3.070 -28.103 1.00 85.88 299 CYS A C 1
ATOM 2271 O O . CYS A 1 299 ? 31.405 -3.954 -28.660 1.00 85.88 299 CYS A O 1
ATOM 2273 N N . GLN A 1 300 ? 31.535 -2.215 -27.235 1.00 88.75 300 GLN A N 1
ATOM 2274 C CA . GLN A 1 300 ? 30.132 -2.219 -26.824 1.00 88.75 300 GLN A CA 1
ATOM 2275 C C . GLN A 1 300 ? 29.445 -0.900 -27.181 1.00 88.75 300 GLN A C 1
ATOM 2277 O O . GLN A 1 300 ? 29.923 0.190 -26.904 1.00 88.75 300 GLN A O 1
ATOM 2282 N N . PHE A 1 301 ? 28.266 -0.992 -27.788 1.00 88.38 301 PHE A N 1
ATOM 2283 C CA . PHE A 1 301 ? 27.488 0.171 -28.201 1.00 88.38 301 PHE A CA 1
ATOM 2284 C C . PHE A 1 301 ? 26.074 0.061 -27.664 1.00 88.38 301 PHE A C 1
ATOM 2286 O O . PHE A 1 301 ? 25.404 -0.944 -27.894 1.00 88.38 301 PHE A O 1
ATOM 2293 N N . HIS A 1 302 ? 25.602 1.095 -26.976 1.00 87.62 302 HIS A N 1
ATOM 2294 C CA . HIS A 1 302 ? 24.301 1.089 -26.317 1.00 87.62 302 HIS A CA 1
ATOM 2295 C C . HIS A 1 302 ? 23.334 2.064 -26.986 1.00 87.62 302 HIS A C 1
ATOM 2297 O O . HIS A 1 302 ? 23.696 3.196 -27.300 1.00 87.62 302 HIS A O 1
ATOM 2303 N N . ALA A 1 303 ? 22.083 1.646 -27.146 1.00 85.69 303 ALA A N 1
ATOM 2304 C CA . ALA A 1 303 ? 20.984 2.504 -27.557 1.00 85.69 303 ALA A CA 1
ATOM 2305 C C . ALA A 1 303 ? 19.723 2.173 -26.765 1.00 85.69 303 ALA A C 1
ATOM 2307 O O . ALA A 1 303 ? 19.324 1.013 -26.657 1.00 85.69 303 ALA A O 1
ATOM 2308 N N . ASN A 1 304 ? 19.078 3.222 -26.264 1.00 85.44 304 ASN A N 1
ATOM 2309 C CA . ASN A 1 304 ? 17.773 3.147 -25.627 1.00 85.44 304 ASN A CA 1
ATOM 2310 C C . ASN A 1 304 ? 16.824 4.071 -26.385 1.00 85.44 304 ASN A C 1
ATOM 2312 O O . ASN A 1 304 ? 17.203 5.194 -26.724 1.00 85.44 304 ASN A O 1
ATOM 2316 N N . GLY A 1 305 ? 15.600 3.626 -26.636 1.00 82.88 305 GLY A N 1
ATOM 2317 C CA . GLY A 1 305 ? 14.653 4.431 -27.394 1.00 82.88 305 GLY A CA 1
ATOM 2318 C C . GLY A 1 305 ? 13.401 3.674 -27.796 1.00 82.88 305 GLY A C 1
ATOM 2319 O O . GLY A 1 305 ? 13.102 2.603 -27.271 1.00 82.88 305 GLY A O 1
ATOM 2320 N N . GLN A 1 306 ? 12.664 4.261 -28.732 1.00 85.25 306 GLN A N 1
ATOM 2321 C CA . GLN A 1 306 ? 11.446 3.693 -29.290 1.00 85.25 306 GLN A CA 1
ATOM 2322 C C . GLN A 1 306 ? 11.631 3.450 -30.788 1.00 85.25 306 GLN A C 1
ATOM 2324 O O . GLN A 1 306 ? 12.006 4.357 -31.531 1.00 85.25 306 GLN A O 1
ATOM 2329 N N . VAL A 1 307 ? 11.315 2.238 -31.236 1.00 87.00 307 VAL A N 1
ATOM 2330 C CA . VAL A 1 307 ? 11.127 1.907 -32.648 1.00 87.00 307 VAL A CA 1
ATOM 2331 C C . VAL A 1 307 ? 9.639 2.054 -32.931 1.00 87.00 307 VAL A C 1
ATOM 2333 O O . VAL A 1 307 ? 8.831 1.295 -32.405 1.00 87.00 307 VAL A O 1
ATOM 2336 N N . LEU A 1 308 ? 9.257 3.057 -33.718 1.00 83.69 308 LEU A N 1
ATOM 2337 C CA . LEU A 1 308 ? 7.850 3.317 -34.040 1.00 83.69 308 LEU A CA 1
ATOM 2338 C C . LEU A 1 308 ? 7.267 2.230 -34.957 1.00 83.69 308 LEU A C 1
ATOM 2340 O O . LEU A 1 308 ? 7.999 1.523 -35.649 1.00 83.69 308 LEU A O 1
ATOM 2344 N N . ALA A 1 309 ? 5.938 2.114 -34.990 1.00 85.19 309 ALA A N 1
ATOM 2345 C CA . ALA A 1 309 ? 5.251 1.193 -35.892 1.00 85.19 309 ALA A CA 1
ATOM 2346 C C . ALA A 1 309 ? 5.708 1.389 -37.352 1.00 85.19 309 ALA A C 1
ATOM 2348 O O . ALA A 1 309 ? 5.787 2.515 -37.845 1.00 85.19 309 ALA A O 1
ATOM 2349 N N . GLY A 1 310 ? 6.030 0.286 -38.034 1.00 85.00 310 GLY A N 1
ATOM 2350 C CA . GLY A 1 310 ? 6.516 0.304 -39.419 1.00 85.00 310 GLY A CA 1
ATOM 2351 C C . GLY A 1 310 ? 7.982 0.725 -39.595 1.00 85.00 310 GLY A C 1
ATOM 2352 O O . GLY A 1 310 ? 8.430 0.840 -40.738 1.00 85.00 310 GLY A O 1
ATOM 2353 N N . ARG A 1 311 ? 8.723 0.939 -38.497 1.00 87.69 311 ARG A N 1
ATOM 2354 C CA . ARG A 1 311 ? 10.169 1.198 -38.498 1.00 87.69 311 ARG A CA 1
ATOM 2355 C C . ARG A 1 311 ? 10.964 -0.027 -38.043 1.00 87.69 311 ARG A C 1
ATOM 2357 O O . ARG A 1 311 ? 10.460 -0.867 -37.295 1.00 87.69 311 ARG A O 1
ATOM 2364 N N . GLN A 1 312 ? 12.219 -0.103 -38.466 1.00 91.75 312 GLN A N 1
ATOM 2365 C CA . GLN A 1 312 ? 13.170 -1.148 -38.090 1.00 91.75 312 GLN A CA 1
ATOM 2366 C C . GLN A 1 312 ? 14.438 -0.519 -37.520 1.00 91.75 312 GLN A C 1
ATOM 2368 O O . GLN A 1 312 ? 14.899 0.496 -38.027 1.00 91.75 312 GLN A O 1
ATOM 2373 N N . LEU A 1 313 ? 14.991 -1.107 -36.460 1.00 92.38 313 LEU A N 1
ATOM 2374 C CA . LEU A 1 313 ? 16.262 -0.712 -35.856 1.00 92.38 313 LEU A CA 1
ATOM 2375 C C . LEU A 1 313 ? 17.403 -1.515 -36.471 1.00 92.38 313 LEU A C 1
ATOM 2377 O O . LEU A 1 313 ? 17.361 -2.744 -36.470 1.00 92.38 313 LEU A O 1
ATOM 2381 N N . HIS A 1 314 ? 18.441 -0.817 -36.910 1.00 92.94 314 HIS A N 1
ATOM 2382 C CA . HIS A 1 314 ? 19.643 -1.376 -37.517 1.00 92.94 314 HIS A CA 1
ATOM 2383 C C . HIS A 1 314 ? 20.891 -0.855 -36.808 1.00 92.94 314 HIS A C 1
ATOM 2385 O O . HIS A 1 314 ? 20.840 0.104 -36.029 1.00 92.94 314 HIS A O 1
ATOM 2391 N N . PHE A 1 315 ? 22.032 -1.473 -37.105 1.00 93.06 315 PHE A N 1
ATOM 2392 C CA . PHE A 1 315 ? 23.327 -1.006 -36.635 1.00 93.06 315 PHE A CA 1
ATOM 2393 C C . PHE A 1 315 ? 24.380 -1.127 -37.733 1.00 93.06 315 PHE A C 1
ATOM 2395 O O . PHE A 1 315 ? 24.487 -2.150 -38.413 1.00 93.06 315 PHE A O 1
ATOM 2402 N N . LYS A 1 316 ? 25.183 -0.077 -37.884 1.00 92.31 316 LYS A N 1
ATOM 2403 C CA . LYS A 1 316 ? 26.346 -0.042 -38.768 1.00 92.31 316 LYS A CA 1
ATOM 2404 C C . LYS A 1 316 ? 27.604 0.246 -37.963 1.00 92.31 316 LYS A C 1
ATOM 2406 O O . LYS A 1 316 ? 27.559 0.932 -36.945 1.00 92.31 316 LYS A O 1
ATOM 2411 N N . VAL A 1 317 ? 28.722 -0.290 -38.434 1.00 92.94 317 VAL A N 1
ATOM 2412 C CA . VAL A 1 317 ? 30.044 -0.131 -37.825 1.00 92.94 317 VAL A CA 1
ATOM 2413 C C . VAL A 1 317 ? 31.027 0.438 -38.836 1.00 92.94 317 VAL A C 1
ATOM 2415 O O . VAL A 1 317 ? 30.938 0.146 -40.030 1.00 92.94 317 VAL A O 1
ATOM 2418 N N . ARG A 1 318 ? 31.991 1.215 -38.358 1.00 91.81 318 ARG A N 1
ATOM 2419 C CA . ARG A 1 318 ? 33.182 1.607 -39.107 1.00 91.81 318 ARG A CA 1
ATOM 2420 C C . ARG A 1 318 ? 34.414 1.326 -38.262 1.00 91.81 318 ARG A C 1
ATOM 2422 O O . ARG A 1 318 ? 34.528 1.830 -37.153 1.00 91.81 318 ARG A O 1
ATOM 2429 N N . ALA A 1 319 ? 35.347 0.550 -38.804 1.00 92.31 319 ALA A N 1
ATOM 2430 C CA . ALA A 1 319 ? 36.660 0.343 -38.203 1.00 92.31 319 ALA A CA 1
ATOM 2431 C C . ALA A 1 319 ? 37.711 1.080 -39.038 1.00 92.31 319 ALA A C 1
ATOM 2433 O O . ALA A 1 319 ? 37.699 0.977 -40.263 1.00 92.31 319 ALA A O 1
ATOM 2434 N N . THR A 1 320 ? 38.596 1.837 -38.396 1.00 92.50 320 THR A N 1
ATOM 2435 C CA . THR A 1 320 ? 39.668 2.599 -39.052 1.00 92.50 320 THR A CA 1
ATOM 2436 C C . THR A 1 320 ? 41.004 2.190 -38.451 1.00 92.50 320 THR A C 1
ATOM 2438 O O . THR A 1 320 ? 41.344 2.602 -37.342 1.00 92.50 320 THR A O 1
ATOM 2441 N N . SER A 1 321 ? 41.735 1.349 -39.177 1.00 91.88 321 SER A N 1
ATOM 2442 C CA . SER A 1 321 ? 43.087 0.909 -38.831 1.00 91.88 321 SER A CA 1
ATOM 2443 C C . SER A 1 321 ? 44.121 1.999 -39.159 1.00 91.88 321 SER A C 1
ATOM 2445 O O . SER A 1 321 ? 43.993 2.670 -40.190 1.00 91.88 321 SER A O 1
ATOM 2447 N N . PRO A 1 322 ? 45.169 2.185 -38.334 1.00 90.69 322 PRO A N 1
ATOM 2448 C CA . PRO A 1 322 ? 46.198 3.199 -38.587 1.00 90.69 322 PRO A CA 1
ATOM 2449 C C . PRO A 1 322 ? 46.986 2.984 -39.887 1.00 90.69 322 PRO A C 1
ATOM 2451 O O . PRO A 1 322 ? 47.443 3.946 -40.500 1.00 90.69 322 PRO A O 1
ATOM 2454 N N . ASP A 1 323 ? 47.146 1.728 -40.305 1.00 92.81 323 ASP A N 1
ATOM 2455 C CA . ASP A 1 323 ? 47.894 1.319 -41.498 1.00 92.81 323 ASP A CA 1
ATOM 2456 C C . ASP A 1 323 ? 47.008 1.137 -42.745 1.00 92.81 323 ASP A C 1
ATOM 2458 O O . ASP A 1 323 ? 47.503 0.799 -43.821 1.00 92.81 323 ASP A O 1
ATOM 2462 N N . GLY A 1 324 ? 45.697 1.364 -42.617 1.00 92.25 324 GLY A N 1
ATOM 2463 C CA . GLY A 1 324 ? 44.724 1.183 -43.692 1.00 92.25 324 GLY A CA 1
ATOM 2464 C C . GLY A 1 324 ? 44.394 -0.278 -44.016 1.00 92.25 324 GLY A C 1
ATOM 2465 O O . GLY A 1 324 ? 43.654 -0.518 -44.972 1.00 92.25 324 GLY A O 1
ATOM 2466 N N . SER A 1 325 ? 44.903 -1.247 -43.250 1.00 92.69 325 SER A N 1
ATOM 2467 C CA . SER A 1 325 ? 44.569 -2.664 -43.414 1.00 92.69 325 SER A CA 1
ATOM 2468 C C . SER A 1 325 ? 43.103 -2.955 -43.078 1.00 92.69 325 SER A C 1
ATOM 2470 O O . SER A 1 325 ? 42.464 -2.253 -42.295 1.00 92.69 325 SER A O 1
ATOM 2472 N N . ASP A 1 326 ? 42.542 -3.995 -43.686 1.00 94.00 326 ASP A N 1
ATOM 2473 C CA . ASP A 1 326 ? 41.182 -4.420 -43.364 1.00 94.00 326 ASP A CA 1
ATOM 2474 C C . ASP A 1 326 ? 41.111 -5.034 -41.959 1.00 94.00 326 ASP A C 1
ATOM 2476 O O . ASP A 1 326 ? 42.029 -5.727 -41.525 1.00 94.00 326 ASP A O 1
ATOM 2480 N N . VAL A 1 327 ? 39.981 -4.838 -41.281 1.00 92.25 327 VAL A N 1
ATOM 2481 C CA . VAL A 1 327 ? 39.729 -5.359 -39.932 1.00 92.25 327 VAL A CA 1
ATOM 2482 C C . VAL A 1 327 ? 38.792 -6.557 -40.015 1.00 92.25 327 VAL A C 1
ATOM 2484 O O . VAL A 1 327 ? 37.783 -6.512 -40.725 1.00 92.25 327 VAL A O 1
ATOM 2487 N N . ARG A 1 328 ? 39.086 -7.639 -39.290 1.00 94.12 328 ARG A N 1
ATOM 2488 C CA . ARG A 1 328 ? 38.224 -8.824 -39.275 1.00 94.12 328 ARG A CA 1
ATOM 2489 C C . ARG A 1 328 ? 37.267 -8.763 -38.089 1.00 94.12 328 ARG A C 1
ATOM 2491 O O . ARG A 1 328 ? 37.686 -8.790 -36.941 1.00 94.12 328 ARG A O 1
ATOM 2498 N N . LEU A 1 329 ? 35.969 -8.713 -38.362 1.00 93.25 329 LEU A N 1
ATOM 2499 C CA . LEU A 1 329 ? 34.920 -8.849 -37.355 1.00 93.25 329 LEU A CA 1
ATOM 2500 C C . LEU A 1 329 ? 34.620 -10.336 -37.155 1.00 93.25 329 LEU A C 1
ATOM 2502 O O . LEU A 1 329 ? 34.056 -10.955 -38.053 1.00 93.25 329 LEU A O 1
ATOM 2506 N N . LEU A 1 330 ? 34.999 -10.885 -36.003 1.00 92.19 330 LEU A N 1
ATOM 2507 C CA . LEU A 1 330 ? 34.890 -12.313 -35.678 1.00 92.19 330 LEU A CA 1
ATOM 2508 C C . LEU A 1 330 ? 33.506 -12.676 -35.135 1.00 92.19 330 LEU A C 1
ATOM 2510 O O . LEU A 1 330 ? 32.929 -13.710 -35.455 1.00 92.19 330 LEU A O 1
ATOM 2514 N N . HIS A 1 331 ? 32.966 -11.817 -34.274 1.00 90.56 331 HIS A N 1
ATOM 2515 C CA . HIS A 1 331 ? 31.692 -12.069 -33.617 1.00 90.56 331 HIS A CA 1
ATOM 2516 C C . HIS A 1 331 ? 30.960 -10.765 -33.345 1.00 90.56 331 HIS A C 1
ATOM 2518 O O . HIS A 1 331 ? 31.570 -9.735 -33.055 1.00 90.56 331 HIS A O 1
ATOM 2524 N N . ARG A 1 332 ? 29.635 -10.815 -33.430 1.00 93.81 332 ARG A N 1
ATOM 2525 C CA . ARG A 1 332 ? 28.763 -9.697 -33.087 1.00 93.81 332 ARG A CA 1
ATOM 2526 C C . ARG A 1 332 ? 27.486 -10.192 -32.441 1.00 93.81 332 ARG A C 1
ATOM 2528 O O . ARG A 1 332 ? 26.924 -11.190 -32.880 1.00 93.81 332 ARG A O 1
ATOM 2535 N N . VAL A 1 333 ? 27.007 -9.479 -31.433 1.00 94.56 333 VAL A N 1
ATOM 2536 C CA . VAL A 1 333 ? 25.738 -9.782 -30.763 1.00 94.56 333 VAL A CA 1
ATOM 2537 C C . VAL A 1 333 ? 24.975 -8.498 -30.550 1.00 94.56 333 VAL A C 1
ATOM 2539 O O . VAL A 1 333 ? 25.528 -7.562 -29.983 1.00 94.56 333 VAL A O 1
ATOM 2542 N N . ALA A 1 334 ? 23.709 -8.470 -30.953 1.00 95.19 334 ALA A N 1
ATOM 2543 C CA . ALA A 1 334 ? 22.756 -7.498 -30.439 1.00 95.19 334 ALA A CA 1
ATOM 2544 C C . ALA A 1 334 ? 21.977 -8.160 -29.300 1.00 95.19 334 ALA A C 1
ATOM 2546 O O . ALA A 1 334 ? 21.356 -9.205 -29.496 1.00 95.19 334 ALA A O 1
ATOM 2547 N N . SER A 1 335 ? 22.022 -7.579 -28.109 1.00 95.00 335 SER A N 1
ATOM 2548 C CA . SER A 1 335 ? 21.374 -8.118 -26.913 1.00 95.00 335 SER A CA 1
ATOM 2549 C C . SER A 1 335 ? 20.678 -7.033 -26.106 1.00 95.00 335 SER A C 1
ATOM 2551 O O . SER A 1 335 ? 21.029 -5.862 -26.227 1.00 95.00 335 SER A O 1
ATOM 2553 N N . GLY A 1 336 ? 19.717 -7.406 -25.268 1.00 91.88 336 GLY A N 1
ATOM 2554 C CA . GLY A 1 336 ? 19.073 -6.476 -24.346 1.00 91.88 336 GLY A CA 1
ATOM 2555 C C . GLY A 1 336 ? 17.611 -6.807 -24.089 1.00 91.88 336 GLY A C 1
ATOM 2556 O O . GLY A 1 336 ? 17.202 -7.960 -24.212 1.00 91.88 336 GLY A O 1
ATOM 2557 N N . LEU A 1 337 ? 16.832 -5.795 -23.726 1.00 93.00 337 LEU A N 1
ATOM 2558 C CA . LEU A 1 337 ? 15.419 -5.920 -23.373 1.00 93.00 337 LEU A CA 1
ATOM 2559 C C . LEU A 1 337 ? 14.572 -5.054 -24.305 1.00 93.00 337 LEU A C 1
ATOM 2561 O O . LEU A 1 337 ? 14.992 -3.959 -24.681 1.00 93.00 337 LEU A O 1
ATOM 2565 N N . TYR A 1 338 ? 13.384 -5.521 -24.678 1.00 91.94 338 TYR A N 1
ATOM 2566 C CA . TYR A 1 338 ? 12.420 -4.712 -25.421 1.00 91.94 338 TYR A CA 1
ATOM 2567 C C . TYR A 1 338 ? 10.976 -5.038 -25.040 1.00 91.94 338 TYR A C 1
ATOM 2569 O O . TYR A 1 338 ? 10.666 -6.164 -24.664 1.00 91.94 338 TYR A O 1
ATOM 2577 N N . TRP A 1 339 ? 10.099 -4.050 -25.161 1.00 88.31 339 TRP A N 1
ATOM 2578 C CA . TRP A 1 339 ? 8.678 -4.114 -24.823 1.00 88.31 339 TRP A CA 1
ATOM 2579 C C . TRP A 1 339 ? 7.861 -3.767 -26.061 1.00 88.31 339 TRP A C 1
ATOM 2581 O O . TRP A 1 339 ? 8.195 -2.794 -26.740 1.00 88.31 339 TRP A O 1
ATOM 2591 N N . ALA A 1 340 ? 6.819 -4.543 -26.360 1.00 83.19 340 ALA A N 1
ATOM 2592 C CA . ALA A 1 340 ? 5.841 -4.162 -27.378 1.00 83.19 340 ALA A CA 1
ATOM 2593 C C . ALA A 1 340 ? 5.061 -2.920 -26.913 1.00 83.19 340 ALA A C 1
ATOM 2595 O O . ALA A 1 340 ? 4.846 -2.750 -25.714 1.00 83.19 340 ALA A O 1
ATOM 2596 N N . VAL A 1 341 ? 4.686 -2.044 -27.850 1.00 68.62 341 VAL A N 1
ATOM 2597 C CA . VAL A 1 341 ? 3.959 -0.787 -27.574 1.00 68.62 341 VAL A CA 1
ATOM 2598 C C . VAL A 1 341 ? 2.672 -0.708 -28.372 1.00 68.62 341 VAL A C 1
ATOM 2600 O O . VAL A 1 341 ? 2.709 -1.090 -29.564 1.00 68.62 341 VAL A O 1
#

Sequence (341 aa):
MSSGPQTYPGASTAYWYGSKYAGSAMEVNVVVLHTTEGRTLPDYGGGAVAPTLTAVPDFAARRLRWYQHFPIDTSARALVNLPGGVETNTLNVCQVEMVGTCDPDTHAQWTRAGLAHIYWPEAPDWALAGVAEFLRWMHVEHGVPLTGPSSWPAYPSSYGATSARMTYAEWTAFEGVCGHMHVPENVHGDPGAIHFDRLIALAKGDPPTQPAPPKEEDVPSVLNKPNSIDTLLKSGRWVELAFQTDGVILTGPVVHQTMVHLLLDAPDGTRVEGQFFLTDSAGDTSDYLPSDEAGPEGCQFHANGQVLAGRQLHFKVRATSPDGSDVRLLHRVASGLYWAV

pLDDT: mean 89.83, std 12.5, range [33.69, 98.88]

Foldseek 3Di:
DAQFFFDDPQAAQPLAACVVDPFDFAQAQEEAEFEPLAQADDCCVVQQQDFQKEWHDPPVVLATHIHGHGTQRTFGHNDDDDVVALRLRRLRYHYYYYYAALDVVSVVVCVVVVHDGANQLPGALSHLLNVLQVLLVCCVGRVFDLDDDPDFAGPPQLFADHPLADDSVCSNPDGHYYYQSHHPPHGDRPPGNGPSVSSSCSNVPDDRPDPPPPPLQPFWDKQKQKDQDKDKAQAQDKDWDDSHPGQFRDADQKWWKKKKKWQKDADAFKKKKKWKWKQAPVGDIDTDDIDTDTDNGMDMDIDTGGRHHRMTIGMIMHIHHPVRDIMMTRMMIMIGTMGHD